Protein AF-A0A1W9LG42-F1 (afdb_monomer)

Sequence (298 aa):
MCRCAHEGLVPEPRFTALAGALRGASLPFVAVPDLCGLAARRDPDLLEWARHPGRKVVACHPRAIVNLFDAAGAPLPGDALIVNLRADSAQTAATQLGIEWNEDRGSGAENELRLSSDSVPTPSPFGPRSSDLGPRSSVLDDPPSPLHPAPSTAPSTLPPPWLPWFPVIDRARCTDCRQCLEFCLFGVYTLENGRIEVRHPENCKPHCPACARICPHTAIIFPKHTEAPIDGSPIADEEAEKARARRELNELLGQDIDAALAERRRRAAARLLDADKLRLAMAERERCSRKPGAEGRT

Nearest PDB structures (foldseek):
  5exd-assembly1_B  TM=3.229E-01  e=2.349E-03  Moorella thermoacetica ATCC 39073
  5c4i-assembly1_E  TM=2.935E-01  e=2.805E-03  Moorella thermoacetica ATCC 39073
  5c4i-assembly1_B  TM=3.147E-01  e=7.224E-03  Moorella thermoacetica ATCC 39073
  5exe-assembly1_B  TM=2.910E-01  e=5.375E-03  Moorella thermoacetica ATCC 39073
  5exd-assembly1_E  TM=3.115E-01  e=3.782E-02  Moorella thermoacetica ATCC 39073

Radius of gyration: 30.98 Å; Cα contacts (8 Å, |Δi|>4): 332; chains: 1; bounding box: 82×73×74 Å

Mean predicted aligned error: 15.47 Å

Solvent-accessible surface area (backbone atoms only — not comparable to full-atom values): 18403 Å² total; per-residue (Å²): 63,44,45,30,67,89,78,51,64,30,47,66,68,44,53,51,51,35,53,47,52,34,56,76,69,70,49,89,80,63,79,42,59,36,60,53,53,38,30,74,69,42,39,66,65,52,43,57,55,27,70,43,81,64,36,75,43,43,30,53,33,50,63,28,50,50,24,38,28,42,72,32,74,20,56,62,45,94,64,43,44,64,35,36,49,46,82,44,52,38,58,59,46,31,50,76,74,73,41,89,79,62,73,90,79,67,77,85,83,83,86,88,79,88,78,80,89,78,86,84,85,81,87,83,82,90,85,83,89,78,90,79,92,78,82,92,74,91,80,80,91,78,83,84,83,89,88,74,86,77,77,84,86,68,81,71,90,59,79,76,82,80,74,67,43,42,72,32,60,35,72,95,49,51,80,56,81,51,58,44,51,76,64,40,89,55,58,28,49,44,79,54,97,82,37,72,42,76,76,30,47,87,46,38,61,75,94,65,60,62,49,30,75,67,32,93,54,62,19,36,23,28,66,86,47,87,52,79,52,39,19,17,44,85,77,91,48,71,68,60,51,54,49,46,55,52,49,54,50,36,66,74,60,43,91,48,50,65,59,53,51,50,50,50,49,53,56,43,52,73,66,72,56,51,66,65,59,53,51,50,52,52,54,50,51,51,52,60,71,67,54,74,83,84,65,92,75,134

Foldseek 3Di:
DECCQQQCLQPPLQVVLLVVLCVVVVHDDDYDPGLLVCLVVLPVVLQVQQPDAQREAEHAAPQQVQLSSVLSVRHHDPNYHYAHSSPDGSCVSCVSVVTDDDVVVSPPPDDDDDDDDDDDDDDDDDDDDDDDDDDDDDDDDDDDDDDDPDDDDDPPPDDPPQDSWFKGFQPVQDPLPCQLVVPDPQRQWDQDPSHIHRDCSSSDDPPDLPSQLPRLRSGIAGCSDDDPPNVVHDDPDSVVVNVVSVVVVCVVCPVCVPVVVVVVVVVVVVPVCPVVVVVVVVVVVVVVVPDDPPDDDD

pLDDT: mean 80.23, std 20.87, range [31.7, 98.44]

Secondary structure (DSSP, 8-state):
-B--TTT--S-HHHHHHHHHHHHHTT-----BS-HHHHHHTT-HHHHHHHTSTT-EEEES-HHHHHHHHHHTT-PPPTT-EEEETTTS-HHHHHHHHT----GGGT-SS----------PPPPPP-----------------PPPP--PPP-----SSPPPPP----EE-TTT-----HHHHH-TT--EEEETTEEEE--GGGSPTT--HHHHH-TT--EE-TT--STTTTS---S-HHHHHHHHHHHHHHHH-TTHHHHHHHHHHHHHHHH--HHHHHHHHHHHHHHHHS-------

Structure (mmCIF, N/CA/C/O backbone):
data_AF-A0A1W9LG42-F1
#
_entry.id   AF-A0A1W9LG42-F1
#
loop_
_atom_site.group_PDB
_atom_site.id
_atom_site.type_symbol
_atom_site.label_atom_id
_atom_site.label_alt_id
_atom_site.label_comp_id
_atom_site.label_asym_id
_atom_site.label_entity_id
_atom_site.label_seq_id
_atom_site.pdbx_PDB_ins_code
_atom_site.Cartn_x
_atom_site.Cartn_y
_atom_site.Cartn_z
_atom_site.occupancy
_atom_site.B_iso_or_equiv
_atom_site.auth_seq_id
_atom_site.auth_comp_id
_atom_site.auth_asym_id
_atom_site.auth_atom_id
_atom_site.pdbx_PDB_model_num
ATOM 1 N N . MET A 1 1 ? -7.243 -0.851 14.079 1.00 96.25 1 MET A N 1
ATOM 2 C CA . MET A 1 1 ? -6.550 0.444 13.920 1.00 96.25 1 MET A CA 1
ATOM 3 C C . MET A 1 1 ? -5.049 0.208 13.919 1.00 96.25 1 MET A C 1
ATOM 5 O O . MET A 1 1 ? -4.542 -0.427 14.836 1.00 96.25 1 MET A O 1
ATOM 9 N N . CYS A 1 2 ? -4.361 0.654 12.872 1.00 96.69 2 CYS A N 1
ATOM 10 C CA . CYS A 1 2 ? -2.920 0.479 12.684 1.00 96.69 2 CYS A CA 1
ATOM 11 C C . CYS A 1 2 ? -2.139 1.592 13.399 1.00 96.69 2 CYS A C 1
ATOM 13 O O . CYS A 1 2 ? -2.445 2.763 13.187 1.00 96.69 2 CYS A O 1
ATOM 15 N N . ARG A 1 3 ? -1.122 1.238 14.196 1.00 95.56 3 ARG A N 1
ATOM 16 C CA . ARG A 1 3 ? -0.189 2.203 14.814 1.00 95.56 3 ARG A CA 1
ATOM 17 C C . ARG A 1 3 ? 0.997 2.577 13.920 1.00 95.56 3 ARG A C 1
ATOM 19 O O . ARG A 1 3 ? 1.655 3.573 14.169 1.00 95.56 3 ARG A O 1
ATOM 26 N N . CYS A 1 4 ? 1.279 1.786 12.884 1.00 93.06 4 CYS A N 1
ATOM 27 C CA . CYS A 1 4 ? 2.480 1.922 12.055 1.00 93.06 4 CYS A CA 1
ATOM 28 C C . CYS A 1 4 ? 3.793 1.921 12.873 1.00 93.06 4 CYS A C 1
ATOM 30 O O . CYS A 1 4 ? 4.715 2.675 12.577 1.00 93.06 4 CYS A O 1
ATOM 32 N N . ALA A 1 5 ? 3.901 1.046 13.878 1.00 88.50 5 ALA A N 1
ATOM 33 C CA . ALA A 1 5 ? 4.966 1.062 14.888 1.00 88.50 5 ALA A CA 1
ATOM 34 C C . ALA A 1 5 ? 6.406 1.007 14.333 1.00 88.50 5 ALA A C 1
ATOM 36 O O . ALA A 1 5 ? 7.324 1.494 14.978 1.00 88.50 5 ALA A O 1
ATOM 37 N N . HIS A 1 6 ? 6.607 0.429 13.146 1.00 86.75 6 HIS A N 1
ATOM 38 C CA . HIS A 1 6 ? 7.933 0.309 12.534 1.00 86.75 6 HIS A CA 1
ATOM 39 C C . HIS A 1 6 ? 8.439 1.590 11.849 1.00 86.75 6 HIS A C 1
ATOM 41 O O . HIS A 1 6 ? 9.636 1.830 11.857 1.00 86.75 6 HIS A O 1
ATOM 47 N N . GLU A 1 7 ? 7.555 2.369 11.214 1.00 89.94 7 GLU A N 1
ATOM 48 C CA . GLU A 1 7 ? 7.950 3.530 10.382 1.00 89.94 7 GLU A CA 1
ATOM 49 C C . GLU A 1 7 ? 7.385 4.857 10.902 1.00 89.94 7 GLU A C 1
ATOM 51 O O . GLU A 1 7 ? 7.767 5.921 10.431 1.00 89.94 7 GLU A O 1
ATOM 56 N N . GLY A 1 8 ? 6.428 4.825 11.837 1.00 90.94 8 GLY A N 1
ATOM 57 C CA . GLY A 1 8 ? 5.847 6.036 12.422 1.00 90.94 8 GLY A CA 1
ATOM 58 C C . GLY A 1 8 ? 5.069 6.915 11.436 1.00 90.94 8 GLY A C 1
ATOM 59 O O . GLY A 1 8 ? 4.815 8.080 11.724 1.00 90.94 8 GLY A O 1
ATOM 60 N N . LEU A 1 9 ? 4.659 6.379 10.279 1.00 93.50 9 LEU A N 1
ATOM 61 C CA . LEU A 1 9 ? 3.953 7.142 9.232 1.00 93.50 9 LEU A CA 1
ATOM 62 C C . LEU A 1 9 ? 2.546 7.581 9.655 1.00 93.50 9 LEU A C 1
ATOM 64 O O . LEU A 1 9 ? 1.952 8.458 9.035 1.00 93.50 9 LEU A O 1
ATOM 68 N N . VAL A 1 10 ? 2.002 6.953 10.697 1.00 93.50 10 VAL A N 1
ATOM 69 C CA . VAL A 1 10 ? 0.813 7.417 11.410 1.00 93.50 10 VAL A CA 1
ATOM 70 C C . VAL A 1 10 ? 1.308 8.075 12.698 1.00 93.50 10 VAL A C 1
ATOM 72 O O . VAL A 1 10 ? 1.779 7.355 13.577 1.00 93.50 10 VAL A O 1
ATOM 75 N N . PRO A 1 11 ? 1.230 9.410 12.838 1.00 92.31 11 PRO A N 1
ATOM 76 C CA . PRO A 1 11 ? 1.748 10.079 14.026 1.00 92.31 11 PRO A CA 1
ATOM 77 C C . PRO A 1 11 ? 1.021 9.645 15.304 1.00 92.31 11 PRO A C 1
ATOM 79 O O . PRO A 1 11 ? -0.213 9.657 15.358 1.00 92.31 11 PRO A O 1
ATOM 82 N N . GLU A 1 12 ? 1.781 9.329 16.356 1.00 92.44 12 GLU A N 1
ATOM 83 C CA . GLU A 1 12 ? 1.240 8.847 17.637 1.00 92.44 12 GLU A CA 1
ATOM 84 C C . GLU A 1 12 ? 0.207 9.802 18.275 1.00 92.44 12 GLU A C 1
ATOM 86 O O . GLU A 1 12 ? -0.801 9.304 18.787 1.00 92.44 12 GLU A O 1
ATOM 91 N N . PRO A 1 13 ? 0.343 11.148 18.199 1.00 93.81 13 PRO A N 1
ATOM 92 C CA . PRO A 1 13 ? -0.696 12.054 18.693 1.00 93.81 13 PRO A CA 1
ATOM 93 C C . PRO A 1 13 ? -2.037 11.876 17.971 1.00 93.81 13 PRO A C 1
ATOM 95 O O . PRO A 1 13 ? -3.084 11.848 18.616 1.00 93.81 13 PRO A O 1
ATOM 98 N N . ARG A 1 14 ? -2.026 11.666 16.644 1.00 94.31 14 ARG A N 1
ATOM 99 C CA . ARG A 1 14 ? -3.259 11.437 15.867 1.00 94.31 14 ARG A CA 1
ATOM 100 C C . ARG A 1 14 ? -3.903 10.106 16.232 1.00 94.31 14 ARG A C 1
ATOM 102 O O . ARG A 1 14 ? -5.116 10.048 16.425 1.00 94.31 14 ARG A O 1
ATOM 109 N N . PHE A 1 15 ? -3.092 9.053 16.361 1.00 95.75 15 PHE A N 1
ATOM 110 C CA . PHE A 1 15 ? -3.560 7.749 16.829 1.00 95.75 15 PHE A CA 1
ATOM 111 C C . PHE A 1 15 ? -4.196 7.857 18.217 1.00 95.75 15 PHE A C 1
ATOM 113 O O . PHE A 1 15 ? -5.310 7.376 18.425 1.00 95.75 15 PHE A O 1
ATOM 120 N N . THR A 1 16 ? -3.513 8.508 19.158 1.00 95.81 16 THR A N 1
ATOM 121 C CA . THR A 1 16 ? -3.963 8.635 20.548 1.00 95.81 16 THR A CA 1
ATOM 122 C C . THR A 1 16 ? -5.253 9.438 20.651 1.00 95.81 16 THR A C 1
ATOM 124 O O . THR A 1 16 ? -6.174 9.009 21.348 1.00 95.81 16 THR A O 1
ATOM 127 N N . ALA A 1 17 ? -5.354 10.546 19.916 1.00 95.44 17 ALA A N 1
ATOM 128 C CA . ALA A 1 17 ? -6.544 11.386 19.897 1.00 95.44 17 ALA A CA 1
ATOM 129 C C . ALA A 1 17 ? -7.764 10.629 19.342 1.00 95.44 17 ALA A C 1
ATOM 131 O O . ALA A 1 17 ? -8.816 10.594 19.982 1.00 95.44 17 ALA A O 1
ATOM 132 N N . LEU A 1 18 ? -7.612 9.921 18.216 1.00 96.56 18 LEU A N 1
ATOM 133 C CA . LEU A 1 18 ? -8.697 9.112 17.653 1.00 96.56 18 LEU A CA 1
ATOM 134 C C . LEU A 1 18 ? -9.065 7.917 18.545 1.00 96.56 18 LEU A C 1
ATOM 136 O O . LEU A 1 18 ? -10.243 7.617 18.730 1.00 96.56 18 LEU A O 1
ATOM 140 N N . ALA A 1 19 ? -8.075 7.251 19.143 1.00 96.50 19 ALA A N 1
ATOM 141 C CA . ALA A 1 19 ? -8.309 6.187 20.116 1.00 96.50 19 ALA A CA 1
ATOM 142 C C . ALA A 1 19 ? -9.086 6.699 21.340 1.00 96.50 19 ALA A C 1
ATOM 144 O O . ALA A 1 19 ? -9.941 5.992 21.873 1.00 96.50 19 ALA A O 1
ATOM 145 N N . GLY A 1 20 ? -8.791 7.924 21.787 1.00 95.69 20 GLY A N 1
ATOM 146 C CA . GLY A 1 20 ? -9.527 8.618 22.840 1.00 95.69 20 GLY A CA 1
ATOM 147 C C . GLY A 1 20 ? -10.983 8.863 22.455 1.00 95.69 20 GLY A C 1
ATOM 148 O O . GLY A 1 20 ? -11.872 8.498 23.221 1.00 95.69 20 GLY A O 1
ATOM 149 N N . ALA A 1 21 ? -11.228 9.383 21.250 1.00 95.06 21 ALA A N 1
ATOM 150 C CA . ALA A 1 21 ? -12.577 9.601 20.726 1.00 95.06 21 ALA A CA 1
ATOM 151 C C . ALA A 1 21 ? -13.381 8.291 20.618 1.00 95.06 21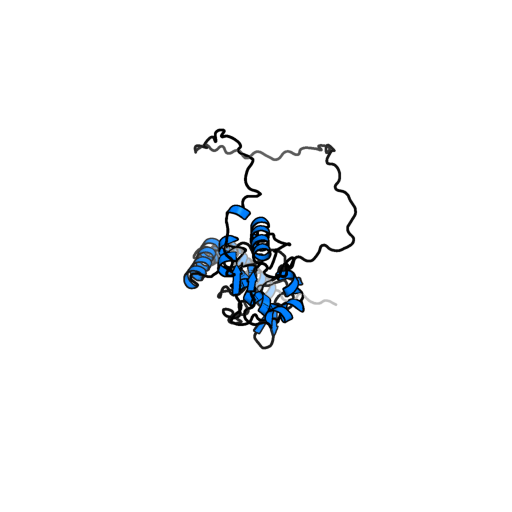 ALA A C 1
ATOM 153 O O . ALA A 1 21 ? -14.523 8.229 21.067 1.00 95.06 21 ALA A O 1
ATOM 154 N N . LEU A 1 22 ? -12.767 7.213 20.117 1.00 95.56 22 LEU A N 1
ATOM 155 C CA . LEU A 1 22 ? -13.383 5.881 20.046 1.00 95.56 22 LEU A CA 1
ATOM 156 C C . LEU A 1 22 ? -13.777 5.345 21.428 1.00 95.56 22 LEU A C 1
ATOM 158 O O . LEU A 1 22 ? -14.894 4.860 21.603 1.00 95.56 22 LEU A O 1
ATOM 162 N N . ARG A 1 23 ? -12.884 5.469 22.423 1.00 95.38 23 ARG A N 1
ATOM 163 C CA . ARG A 1 23 ? -13.182 5.085 23.813 1.00 95.38 23 ARG A CA 1
ATOM 164 C C . ARG A 1 23 ? -14.299 5.937 24.410 1.00 95.38 23 ARG A C 1
ATOM 166 O O . ARG A 1 23 ? -15.186 5.387 25.051 1.00 95.38 23 ARG A O 1
ATOM 173 N N . GLY A 1 24 ? -14.278 7.251 24.180 1.00 94.12 24 GLY A N 1
ATOM 174 C CA . GLY A 1 24 ? -15.325 8.169 24.637 1.00 94.12 24 GLY A CA 1
ATOM 175 C C . GLY A 1 24 ? -16.701 7.846 24.048 1.00 94.12 24 GLY A C 1
ATOM 176 O O . GLY A 1 24 ? -17.702 7.939 24.750 1.00 94.12 24 GLY A O 1
ATOM 177 N N . ALA A 1 25 ? -16.739 7.382 22.798 1.00 94.12 25 ALA A N 1
ATOM 178 C CA . ALA A 1 25 ? -17.948 6.919 22.118 1.00 94.12 25 ALA A CA 1
ATOM 179 C C . ALA A 1 25 ? -18.341 5.465 22.457 1.00 94.12 25 ALA A C 1
ATOM 181 O O . ALA A 1 25 ? -19.289 4.941 21.878 1.00 94.12 25 ALA A O 1
ATOM 182 N N . SER A 1 26 ? -17.622 4.793 23.367 1.00 94.44 26 SER A N 1
ATOM 183 C CA . SER A 1 26 ? -17.831 3.376 23.714 1.00 94.44 26 SER A CA 1
ATOM 184 C C . SER A 1 26 ? -17.785 2.423 22.509 1.00 94.44 26 SER A C 1
ATOM 186 O O . SER A 1 26 ? -18.427 1.373 22.510 1.00 94.44 26 SER A O 1
ATOM 188 N N . LEU A 1 27 ? -17.009 2.768 21.475 1.00 92.69 27 LEU A N 1
ATOM 189 C CA . LEU A 1 27 ? -16.835 1.934 20.290 1.00 92.69 27 LEU A CA 1
ATOM 190 C C . LEU A 1 27 ? -15.646 0.981 20.485 1.00 92.69 27 LEU A C 1
ATOM 192 O O . LEU A 1 27 ? -14.509 1.445 20.627 1.00 92.69 27 LEU A O 1
ATOM 196 N N . PRO A 1 28 ? -15.861 -0.348 20.469 1.00 94.25 28 PRO A N 1
ATOM 197 C CA . PRO A 1 28 ? -14.771 -1.302 20.602 1.00 94.25 28 PRO A CA 1
ATOM 198 C C . PRO A 1 28 ? -13.881 -1.264 19.358 1.00 94.25 28 PRO A C 1
ATOM 200 O O . PRO A 1 28 ? -14.357 -1.229 18.221 1.00 94.25 28 PRO A O 1
ATOM 203 N N . PHE A 1 29 ? -12.569 -1.310 19.566 1.00 96.12 29 PHE A N 1
ATOM 204 C CA . PHE A 1 29 ? -11.600 -1.403 18.481 1.00 96.12 29 PHE A CA 1
ATOM 205 C C . PHE A 1 29 ? -10.389 -2.227 18.906 1.00 96.12 29 PHE A C 1
ATOM 207 O O . PHE A 1 29 ? -9.999 -2.242 20.071 1.00 96.12 29 PHE A O 1
ATOM 214 N N . VAL A 1 30 ? -9.756 -2.865 17.924 1.00 96.69 30 VAL A N 1
ATOM 215 C CA . VAL A 1 30 ? -8.469 -3.541 18.098 1.00 96.69 30 VAL A CA 1
ATOM 216 C C . VAL A 1 30 ? -7.366 -2.625 17.581 1.00 96.69 30 VAL A C 1
ATOM 218 O O . VAL A 1 30 ? -7.449 -2.108 16.461 1.00 96.69 30 VAL A O 1
ATOM 221 N N . ALA A 1 31 ? -6.335 -2.402 18.392 1.00 96.81 31 ALA A N 1
ATOM 222 C CA . ALA A 1 31 ? -5.116 -1.719 17.979 1.00 96.81 31 ALA A CA 1
ATOM 223 C C . ALA A 1 31 ? -4.043 -2.751 17.634 1.00 96.81 31 ALA A C 1
ATOM 225 O O . ALA A 1 31 ? -3.791 -3.653 18.425 1.00 96.81 31 ALA A O 1
ATOM 226 N N . VAL A 1 32 ? -3.388 -2.586 16.487 1.00 96.06 32 VAL A N 1
ATOM 227 C CA . VAL A 1 32 ? -2.284 -3.456 16.063 1.00 96.06 32 VAL A CA 1
ATOM 228 C C . VAL A 1 32 ? -1.007 -2.646 15.859 1.00 96.06 32 VAL A C 1
ATOM 230 O O . VAL A 1 32 ? -1.108 -1.475 15.467 1.00 96.06 32 VAL A O 1
ATOM 233 N N . PRO A 1 33 ? 0.184 -3.233 16.092 1.00 93.12 33 PRO A N 1
ATOM 234 C CA . PRO A 1 33 ? 1.455 -2.540 15.886 1.00 93.12 33 PRO A CA 1
ATOM 235 C C . PRO A 1 33 ? 1.574 -2.005 14.458 1.00 93.12 33 PRO A C 1
ATOM 237 O O . PRO A 1 33 ? 1.752 -0.807 14.250 1.00 93.12 33 PRO A O 1
ATOM 240 N N . ASP A 1 34 ? 1.361 -2.861 13.461 1.00 91.81 34 ASP A N 1
ATOM 241 C CA . ASP A 1 34 ? 1.250 -2.457 12.068 1.00 91.81 34 ASP A CA 1
ATOM 242 C C . ASP A 1 34 ? 0.580 -3.534 11.207 1.00 91.81 34 ASP A C 1
ATOM 244 O O . ASP A 1 34 ? 0.833 -4.726 11.358 1.00 91.81 34 ASP A O 1
ATOM 248 N N . LEU A 1 35 ? -0.263 -3.104 10.266 1.00 96.25 35 LEU A N 1
ATOM 249 C CA . LEU A 1 35 ? -0.933 -4.015 9.334 1.00 96.25 35 LEU A CA 1
ATOM 250 C C . LEU A 1 35 ? 0.033 -4.640 8.319 1.00 96.25 35 LEU A C 1
ATOM 252 O O . LEU A 1 35 ? -0.248 -5.724 7.824 1.00 96.25 35 LEU A O 1
ATOM 256 N N . CYS A 1 36 ? 1.161 -3.992 8.005 1.00 95.69 36 CYS A N 1
ATOM 257 C CA . CYS A 1 36 ? 2.128 -4.524 7.041 1.00 95.69 36 CYS A CA 1
ATOM 258 C C . CYS A 1 36 ? 2.753 -5.834 7.541 1.00 95.69 36 CYS A C 1
ATOM 260 O O . CYS A 1 36 ? 2.858 -6.786 6.779 1.00 95.69 36 CYS A O 1
ATOM 262 N N . GLY A 1 37 ? 3.119 -5.907 8.820 1.00 94.38 37 GLY A N 1
ATOM 263 C CA . GLY A 1 37 ? 3.672 -7.097 9.455 1.00 94.38 37 GLY A CA 1
ATOM 264 C C . GLY A 1 37 ? 2.656 -8.226 9.582 1.00 94.38 37 GLY A C 1
ATOM 265 O O . GLY A 1 37 ? 3.016 -9.381 9.369 1.00 94.38 37 GLY A O 1
ATOM 266 N N . LEU A 1 38 ? 1.388 -7.904 9.865 1.00 95.31 38 LEU A N 1
ATOM 267 C CA . LEU A 1 38 ? 0.306 -8.896 9.835 1.00 95.31 38 LEU A CA 1
ATOM 268 C C . LEU A 1 38 ? 0.103 -9.443 8.417 1.00 95.31 38 LEU A C 1
ATOM 270 O O . LEU A 1 38 ? 0.050 -10.653 8.216 1.00 95.31 38 LEU A O 1
ATOM 274 N N . ALA A 1 39 ? 0.065 -8.561 7.417 1.00 96.38 39 ALA A N 1
ATOM 275 C CA . ALA A 1 39 ? -0.140 -8.949 6.027 1.00 96.38 39 ALA A CA 1
ATOM 276 C C . ALA A 1 39 ? 1.018 -9.789 5.481 1.00 96.38 39 ALA A C 1
ATOM 278 O O . ALA A 1 39 ? 0.783 -10.807 4.835 1.00 96.38 39 ALA A O 1
ATOM 279 N N . ALA A 1 40 ? 2.261 -9.423 5.803 1.00 93.81 40 ALA A N 1
ATOM 280 C CA . ALA A 1 40 ? 3.440 -10.173 5.390 1.00 93.81 40 ALA A CA 1
ATOM 281 C C . ALA A 1 40 ? 3.428 -11.628 5.877 1.00 93.81 40 ALA A C 1
ATOM 283 O O . ALA A 1 40 ? 3.881 -12.521 5.167 1.00 93.81 40 ALA A O 1
ATOM 284 N N . ARG A 1 41 ? 2.892 -11.872 7.079 1.00 93.19 41 ARG A N 1
ATOM 285 C CA . ARG A 1 41 ? 2.761 -13.217 7.655 1.00 93.19 41 ARG A CA 1
ATOM 286 C C . ARG A 1 41 ? 1.422 -13.887 7.350 1.00 93.19 41 ARG A C 1
ATOM 288 O O . ARG A 1 41 ? 1.217 -15.011 7.796 1.00 93.19 41 ARG A O 1
ATOM 295 N N . ARG A 1 42 ? 0.532 -13.220 6.602 1.00 94.62 42 ARG A N 1
ATOM 296 C CA . ARG A 1 42 ? -0.844 -13.670 6.329 1.00 94.62 42 ARG A CA 1
ATOM 297 C C . ARG A 1 42 ? -1.586 -14.031 7.613 1.00 94.62 42 ARG A C 1
ATOM 299 O O . ARG A 1 42 ? -2.131 -15.123 7.752 1.00 94.62 42 ARG A O 1
ATOM 306 N N . ASP A 1 43 ? -1.531 -13.109 8.567 1.00 96.00 43 ASP A N 1
ATOM 307 C CA . ASP A 1 43 ? -2.072 -13.311 9.903 1.00 96.00 43 ASP A CA 1
ATOM 308 C C . ASP A 1 43 ? -3.574 -13.686 9.854 1.00 96.00 43 ASP A C 1
ATOM 310 O O . ASP A 1 43 ? -4.338 -12.990 9.171 1.00 96.00 43 ASP A O 1
ATOM 314 N N . PRO A 1 44 ? -4.014 -14.769 10.532 1.00 95.56 44 PRO A N 1
ATOM 315 C CA . PRO A 1 44 ? -5.408 -15.222 10.519 1.00 95.56 44 PRO A CA 1
ATOM 316 C C . PRO A 1 44 ? -6.417 -14.151 10.936 1.00 95.56 44 PRO A C 1
ATOM 318 O O . PRO A 1 44 ? -7.536 -14.137 10.418 1.00 95.56 44 PRO A O 1
ATOM 321 N N . ASP A 1 45 ? -6.009 -13.220 11.799 1.00 95.56 45 ASP A N 1
ATOM 322 C CA . ASP A 1 45 ? -6.851 -12.117 12.248 1.00 95.56 45 ASP A CA 1
ATOM 323 C C . ASP A 1 45 ? -7.307 -11.231 11.077 1.00 95.56 45 ASP A C 1
ATOM 325 O O . ASP A 1 45 ? -8.449 -10.772 11.047 1.00 95.56 45 ASP A O 1
ATOM 329 N N . LEU A 1 46 ? -6.457 -11.019 10.060 1.00 96.06 46 LEU A N 1
ATOM 330 C CA . LEU A 1 46 ? -6.836 -10.241 8.874 1.00 96.06 46 LEU A CA 1
ATOM 331 C C . LEU A 1 46 ? -7.982 -10.913 8.116 1.00 96.06 46 LEU A C 1
ATOM 333 O O . LEU A 1 46 ? -8.925 -10.237 7.698 1.00 96.06 46 LEU A O 1
ATOM 337 N N . LEU A 1 47 ? -7.907 -12.238 7.965 1.00 93.81 47 LEU A N 1
ATOM 338 C CA . LEU A 1 47 ? -8.941 -13.034 7.313 1.00 93.81 47 LEU A CA 1
ATOM 339 C C . LEU A 1 47 ? -10.239 -13.020 8.119 1.00 93.81 47 LEU A C 1
ATOM 341 O O . LEU A 1 47 ? -11.316 -12.907 7.533 1.00 93.81 47 LEU A O 1
ATOM 345 N N . GLU A 1 48 ? -10.152 -13.125 9.443 1.00 95.38 48 GLU A N 1
ATOM 346 C CA . GLU A 1 48 ? -11.316 -13.004 10.316 1.00 95.38 48 GLU A CA 1
ATOM 347 C C . GLU A 1 48 ? -11.964 -11.625 10.159 1.00 95.38 48 GLU A C 1
ATOM 349 O O . GLU A 1 48 ? -13.150 -11.529 9.845 1.00 95.38 48 GLU A O 1
ATOM 354 N N . TRP A 1 49 ? -11.193 -10.541 10.283 1.00 95.06 49 TRP A N 1
ATOM 355 C CA . TRP A 1 49 ? -11.728 -9.183 10.208 1.00 95.06 49 TRP A CA 1
ATOM 356 C C . TRP A 1 49 ? -12.375 -8.875 8.859 1.00 95.06 49 TRP A C 1
ATOM 358 O O . TRP A 1 49 ? -13.433 -8.236 8.846 1.00 95.06 49 TRP A O 1
ATOM 368 N N . ALA A 1 50 ? -11.784 -9.347 7.759 1.00 95.12 50 ALA A N 1
ATOM 369 C CA . ALA A 1 50 ? -12.284 -9.151 6.400 1.00 95.12 50 ALA A CA 1
ATOM 370 C C . ALA A 1 50 ? -13.617 -9.874 6.117 1.00 95.12 50 ALA A C 1
ATOM 372 O O . ALA A 1 50 ? -14.349 -9.476 5.219 1.00 95.12 50 ALA A O 1
ATOM 373 N N . ARG A 1 51 ? -13.998 -10.897 6.894 1.00 93.56 51 ARG A N 1
ATOM 374 C CA . ARG A 1 51 ? -15.279 -11.611 6.704 1.00 93.56 51 ARG A CA 1
ATOM 375 C C . ARG A 1 51 ? -16.505 -10.837 7.182 1.00 93.56 51 ARG A C 1
ATOM 377 O O . ARG A 1 51 ? -17.625 -11.210 6.841 1.00 93.56 51 ARG A O 1
ATOM 384 N N . HIS A 1 52 ? -16.319 -9.805 7.999 1.00 93.00 52 HIS A N 1
ATOM 385 C CA . HIS A 1 52 ? -17.442 -9.065 8.562 1.00 93.00 52 HIS A CA 1
ATOM 386 C C . HIS A 1 52 ? -17.843 -7.895 7.653 1.00 93.00 52 HIS A C 1
ATOM 388 O O . HIS A 1 52 ? -16.983 -7.064 7.351 1.00 93.00 52 HIS A O 1
ATOM 394 N N . PRO A 1 53 ? -19.128 -7.781 7.272 1.00 92.94 53 PRO A N 1
ATOM 395 C CA . PRO A 1 53 ? -19.618 -6.652 6.488 1.00 92.94 53 PRO A CA 1
ATOM 396 C C . PRO A 1 53 ? -19.478 -5.338 7.265 1.00 92.94 53 PRO A C 1
ATOM 398 O O . PRO A 1 53 ? -19.468 -5.321 8.501 1.00 92.94 53 PRO A O 1
ATOM 401 N N . GLY A 1 54 ? -19.343 -4.233 6.538 1.00 91.94 54 GLY A N 1
ATOM 402 C CA . GLY A 1 54 ? -19.200 -2.891 7.104 1.00 91.94 54 GLY A CA 1
ATOM 403 C C . GLY A 1 54 ? -17.921 -2.701 7.924 1.00 91.94 54 GLY A C 1
ATOM 404 O O . GLY A 1 54 ? -17.877 -1.866 8.835 1.00 91.94 54 GLY A O 1
ATOM 405 N N . ARG A 1 55 ? -16.874 -3.496 7.657 1.00 95.06 55 ARG A N 1
ATOM 406 C CA . ARG A 1 55 ? -15.619 -3.442 8.414 1.00 95.06 55 ARG A CA 1
ATOM 407 C C . ARG A 1 55 ? -14.981 -2.058 8.298 1.00 95.06 55 ARG A C 1
ATOM 409 O O . ARG A 1 55 ? -14.666 -1.592 7.209 1.00 95.06 55 ARG A O 1
ATOM 416 N N . LYS A 1 56 ? -14.719 -1.430 9.446 1.00 97.12 56 LYS A N 1
ATOM 417 C CA . LYS A 1 56 ? -13.987 -0.160 9.538 1.00 97.12 56 LYS A CA 1
ATOM 418 C C . LYS A 1 56 ? -12.503 -0.424 9.807 1.00 97.12 56 LYS A C 1
ATOM 420 O O . LYS A 1 56 ? -12.156 -1.026 10.825 1.00 97.12 56 LYS A O 1
ATOM 425 N N . VAL A 1 57 ? -11.623 0.039 8.923 1.00 97.62 57 VAL A N 1
ATOM 426 C CA . VAL A 1 57 ? -10.164 -0.087 9.053 1.00 97.62 57 VAL A CA 1
ATOM 427 C C . VAL A 1 57 ? -9.541 1.300 9.093 1.00 97.62 57 VAL A C 1
ATOM 429 O O . VAL A 1 57 ? -9.519 2.017 8.104 1.00 97.62 57 VAL A O 1
ATOM 432 N N . VAL A 1 58 ? -8.990 1.672 10.244 1.00 97.94 58 VAL A N 1
ATOM 433 C CA . VAL A 1 58 ? -8.246 2.928 10.405 1.00 97.94 58 VAL A CA 1
ATOM 434 C C . VAL A 1 58 ? -6.754 2.643 10.246 1.00 97.94 58 VAL A C 1
ATOM 436 O O . VAL A 1 58 ? -6.185 1.923 11.079 1.00 97.94 58 VAL A O 1
ATOM 439 N N . ALA A 1 59 ? -6.129 3.151 9.181 1.00 96.94 59 ALA A N 1
ATOM 440 C CA . ALA A 1 59 ? -4.737 2.846 8.853 1.00 96.94 59 ALA A CA 1
ATOM 441 C C . ALA A 1 59 ? -4.090 3.866 7.885 1.00 96.94 59 ALA A C 1
ATOM 443 O O . ALA A 1 59 ? -4.225 5.072 8.069 1.00 96.94 59 ALA A O 1
ATOM 444 N N . CYS A 1 60 ? -3.316 3.371 6.913 1.00 94.00 60 CYS A N 1
ATOM 445 C CA . CYS A 1 60 ? -2.665 4.143 5.854 1.00 94.00 60 CYS A CA 1
ATOM 446 C C . CYS A 1 60 ? -3.671 4.485 4.733 1.00 94.00 60 CYS A C 1
ATOM 448 O O . CYS A 1 60 ? -4.877 4.289 4.885 1.00 94.00 60 CYS A O 1
ATOM 450 N N . HIS A 1 61 ? -3.175 4.966 3.594 1.00 97.12 61 HIS A N 1
ATOM 451 C CA . HIS A 1 61 ? -3.992 5.300 2.432 1.00 97.12 61 HIS A CA 1
ATOM 452 C C . HIS A 1 61 ? -4.909 4.139 1.990 1.00 97.12 61 HIS A C 1
ATOM 454 O O . HIS A 1 61 ? -4.443 2.997 1.933 1.00 97.12 61 HIS A O 1
ATOM 460 N N . PRO A 1 62 ? -6.177 4.399 1.603 1.00 97.19 62 PRO A N 1
ATOM 461 C CA . PRO A 1 62 ? -7.141 3.346 1.274 1.00 97.19 62 PRO A CA 1
ATOM 462 C C . PRO A 1 62 ? -6.657 2.380 0.195 1.00 97.19 62 PRO A C 1
ATOM 464 O O . PRO A 1 62 ? -6.739 1.167 0.364 1.00 97.19 62 PRO A O 1
ATOM 467 N N . ARG A 1 63 ? -6.051 2.912 -0.870 1.00 97.25 63 ARG A N 1
ATOM 468 C CA . ARG A 1 63 ? -5.484 2.121 -1.965 1.00 97.25 63 ARG A CA 1
ATOM 469 C C . ARG A 1 63 ? -4.349 1.199 -1.501 1.00 97.25 63 ARG A C 1
ATOM 471 O O . ARG A 1 63 ? -4.256 0.076 -1.990 1.00 97.25 63 ARG A O 1
ATOM 478 N N . ALA A 1 64 ? -3.521 1.619 -0.542 1.00 97.75 64 ALA A N 1
ATOM 479 C CA . ALA A 1 64 ? -2.527 0.734 0.063 1.00 97.75 64 ALA A CA 1
ATOM 480 C C . ALA A 1 64 ? -3.191 -0.382 0.880 1.00 97.75 64 ALA A C 1
ATOM 482 O O . ALA A 1 64 ? -2.782 -1.532 0.781 1.00 97.75 64 ALA A O 1
ATOM 483 N N . ILE A 1 65 ? -4.213 -0.053 1.674 1.00 97.69 65 ILE A N 1
ATOM 484 C CA . ILE A 1 65 ? -4.868 -1.002 2.581 1.00 97.69 65 ILE A CA 1
ATOM 485 C C . ILE A 1 65 ? -5.647 -2.077 1.826 1.00 97.69 65 ILE A C 1
ATOM 487 O O . ILE A 1 65 ? -5.484 -3.244 2.163 1.00 97.69 65 ILE A O 1
ATOM 491 N N . VAL A 1 66 ? -6.414 -1.724 0.790 1.00 97.38 66 VAL A N 1
ATOM 492 C CA . VAL A 1 66 ? -7.117 -2.714 -0.051 1.00 97.38 66 VAL A CA 1
ATOM 493 C C . VAL A 1 66 ? -6.128 -3.751 -0.585 1.00 97.38 66 VAL A C 1
ATOM 495 O O . VAL A 1 66 ? -6.250 -4.937 -0.298 1.00 97.38 66 VAL A O 1
ATOM 498 N N . ASN A 1 67 ? -5.071 -3.286 -1.253 1.00 98.06 67 ASN A N 1
ATOM 499 C CA . ASN A 1 67 ? -4.100 -4.178 -1.884 1.00 98.06 67 ASN A CA 1
ATOM 500 C C . ASN A 1 67 ? -3.216 -4.929 -0.875 1.00 98.06 67 ASN A C 1
ATOM 502 O O . ASN A 1 67 ? -2.696 -6.000 -1.179 1.00 98.06 67 ASN A O 1
ATOM 506 N N . LEU A 1 68 ? -3.053 -4.398 0.339 1.00 97.75 68 LEU A N 1
ATOM 507 C CA . LEU A 1 68 ? -2.371 -5.084 1.434 1.00 97.75 68 LEU A CA 1
ATOM 508 C C . LEU A 1 68 ? -3.194 -6.261 1.972 1.00 97.75 68 LEU A C 1
ATOM 510 O O . LEU A 1 68 ? -2.636 -7.331 2.208 1.00 97.75 68 LEU A O 1
ATOM 514 N N . PHE A 1 69 ? -4.504 -6.075 2.141 1.00 97.81 69 PHE A N 1
ATOM 515 C CA . PHE A 1 69 ? -5.430 -7.141 2.528 1.00 97.81 69 PHE A CA 1
ATOM 516 C C . PHE A 1 69 ? -5.559 -8.198 1.418 1.00 97.81 69 PHE A C 1
ATOM 518 O O . PHE A 1 69 ? -5.492 -9.395 1.706 1.00 97.81 69 PHE A O 1
ATOM 525 N N . ASP A 1 70 ? -5.615 -7.778 0.151 1.00 96.75 70 ASP A N 1
ATOM 526 C CA . ASP A 1 70 ? -5.604 -8.691 -0.999 1.00 96.75 70 ASP A CA 1
ATOM 527 C C . ASP A 1 70 ? -4.324 -9.540 -1.037 1.00 96.75 70 ASP A C 1
ATOM 529 O O . ASP A 1 70 ? -4.390 -10.764 -1.162 1.00 96.75 70 ASP A O 1
ATOM 533 N N . ALA A 1 71 ? -3.150 -8.920 -0.856 1.00 96.12 71 ALA A N 1
ATOM 534 C CA . ALA A 1 71 ? -1.863 -9.622 -0.819 1.00 96.12 71 ALA A CA 1
ATOM 535 C C . ALA A 1 71 ? -1.755 -10.622 0.349 1.00 96.12 71 ALA A C 1
ATOM 537 O O . ALA A 1 71 ? -1.077 -11.648 0.234 1.00 96.12 71 ALA A O 1
ATOM 538 N N . ALA A 1 72 ? -2.446 -10.348 1.460 1.00 96.69 72 ALA A N 1
ATOM 539 C CA . ALA A 1 72 ? -2.544 -11.253 2.600 1.00 96.69 72 ALA A CA 1
ATOM 540 C C . ALA A 1 72 ? -3.507 -12.436 2.362 1.00 96.69 72 ALA A C 1
ATOM 542 O O . ALA A 1 72 ? -3.543 -13.357 3.177 1.00 96.69 72 ALA A O 1
ATOM 543 N N . GLY A 1 73 ? -4.269 -12.441 1.260 1.00 96.19 73 GLY A N 1
ATOM 544 C CA . GLY A 1 73 ? -5.321 -13.429 0.998 1.00 96.19 73 GLY A CA 1
ATOM 545 C C . GLY A 1 73 ? -6.607 -13.178 1.792 1.00 96.19 73 GLY A C 1
ATOM 546 O O . GLY A 1 73 ? -7.391 -14.103 1.996 1.00 96.19 73 GLY A O 1
ATOM 547 N N . ALA A 1 74 ? -6.818 -11.943 2.248 1.00 96.94 74 ALA A N 1
ATOM 548 C CA . ALA A 1 74 ? -7.948 -11.527 3.069 1.00 96.94 74 ALA A CA 1
ATOM 549 C C . ALA A 1 74 ? -8.642 -10.296 2.454 1.00 96.94 74 ALA A C 1
ATOM 551 O O . ALA A 1 74 ? -8.679 -9.252 3.099 1.00 96.94 74 ALA A O 1
ATOM 552 N N . PRO A 1 75 ? -9.157 -10.371 1.211 1.00 96.62 75 PRO A N 1
ATOM 553 C CA . PRO A 1 75 ? -9.737 -9.212 0.536 1.00 96.62 75 PRO A CA 1
ATOM 554 C C . PRO A 1 75 ? -10.853 -8.587 1.378 1.00 96.62 75 PRO A C 1
ATOM 556 O O . PRO A 1 75 ? -11.729 -9.290 1.887 1.00 96.62 75 PRO A O 1
ATOM 559 N N . LEU A 1 76 ? -10.809 -7.263 1.534 1.00 96.56 76 LEU A N 1
ATOM 560 C CA . LEU A 1 76 ? -11.835 -6.529 2.272 1.00 96.56 76 LEU A CA 1
ATOM 561 C C . LEU A 1 76 ? -13.175 -6.569 1.518 1.00 96.56 76 LEU A C 1
ATOM 563 O O . LEU A 1 76 ? -13.190 -6.570 0.284 1.00 96.56 76 LEU A O 1
ATOM 567 N N . PRO A 1 77 ? -14.311 -6.569 2.234 1.00 94.56 77 PRO A N 1
ATOM 568 C CA . PRO A 1 77 ? -15.619 -6.540 1.599 1.00 94.56 77 PRO A CA 1
ATOM 569 C C . PRO A 1 77 ? -15.850 -5.177 0.932 1.00 94.56 77 PRO A C 1
ATOM 571 O O . PRO A 1 77 ? -15.300 -4.161 1.356 1.00 94.56 77 PRO A O 1
ATOM 574 N N . G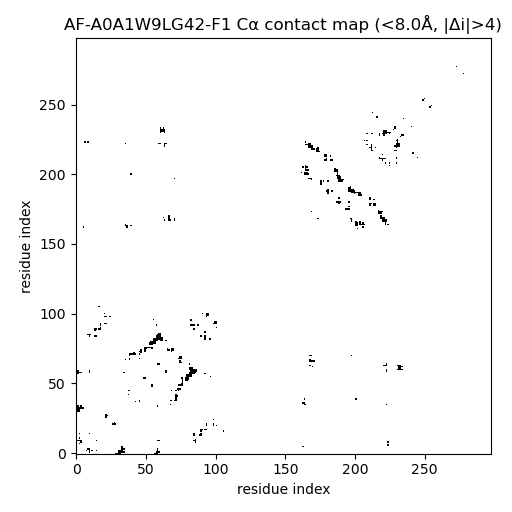LY A 1 78 ? -16.678 -5.140 -0.116 1.00 91.94 78 GLY A N 1
ATOM 575 C CA . GLY A 1 78 ? -16.912 -3.918 -0.901 1.00 91.94 78 GLY A CA 1
ATOM 576 C C . GLY A 1 78 ? -17.563 -2.767 -0.121 1.00 91.94 78 GLY A C 1
ATOM 577 O O . GLY A 1 78 ? -17.503 -1.625 -0.561 1.00 91.94 78 GLY A O 1
ATOM 578 N N . ASP A 1 79 ? -18.160 -3.058 1.036 1.00 94.62 79 ASP A N 1
ATOM 579 C CA . ASP A 1 79 ? -18.745 -2.091 1.967 1.00 94.62 79 ASP A CA 1
ATOM 580 C C . ASP A 1 79 ? -17.792 -1.695 3.115 1.00 94.62 79 ASP A C 1
ATOM 582 O O . ASP A 1 79 ? -18.191 -0.981 4.039 1.00 94.62 79 ASP A O 1
ATOM 586 N N . ALA A 1 80 ? -16.533 -2.149 3.084 1.00 96.56 80 ALA A N 1
ATOM 587 C CA . ALA A 1 80 ? -15.535 -1.764 4.070 1.00 96.56 80 ALA A CA 1
ATOM 588 C C . ALA A 1 80 ? -15.228 -0.263 3.993 1.00 96.56 80 ALA A C 1
ATOM 590 O O . ALA A 1 80 ? -14.986 0.301 2.926 1.00 96.56 80 ALA A O 1
ATOM 591 N N . LEU A 1 81 ? -15.149 0.375 5.159 1.00 97.00 81 LEU A N 1
ATOM 592 C CA . LEU A 1 81 ? -14.736 1.767 5.292 1.00 97.00 81 LEU A CA 1
ATOM 593 C C . LEU A 1 81 ? -13.268 1.825 5.707 1.00 97.00 81 LEU A C 1
ATOM 595 O O . LEU A 1 81 ? -12.911 1.409 6.812 1.00 97.00 81 LEU A O 1
ATOM 599 N N . ILE A 1 82 ? -12.422 2.396 4.853 1.00 97.81 82 ILE A N 1
ATOM 600 C CA . ILE A 1 82 ? -11.008 2.611 5.165 1.00 97.81 82 ILE A CA 1
ATOM 601 C C . ILE A 1 82 ? -10.776 4.087 5.473 1.00 97.81 82 ILE A C 1
ATOM 603 O O . ILE A 1 82 ? -10.973 4.945 4.619 1.00 97.81 82 ILE A O 1
ATOM 607 N N . VAL A 1 83 ? -10.322 4.361 6.693 1.00 97.69 83 VAL A N 1
ATOM 608 C CA . VAL A 1 83 ? -10.059 5.708 7.208 1.00 97.69 83 VAL A CA 1
ATOM 609 C C . VAL A 1 83 ? -8.555 5.970 7.197 1.00 97.69 83 VAL A C 1
ATOM 611 O O . VAL A 1 83 ? -7.774 5.214 7.790 1.00 97.69 83 VAL A O 1
ATOM 614 N N . ASN A 1 84 ? -8.148 7.042 6.518 1.00 97.19 84 ASN A N 1
ATOM 615 C CA . ASN A 1 84 ? -6.751 7.360 6.240 1.00 97.19 84 ASN A CA 1
ATOM 616 C C . ASN A 1 84 ? -6.116 8.210 7.348 1.00 97.19 84 ASN A C 1
ATOM 618 O O . ASN A 1 84 ? -6.001 9.425 7.234 1.00 97.19 84 ASN A O 1
ATOM 622 N N . LEU A 1 85 ? -5.602 7.572 8.393 1.00 95.81 85 LEU A N 1
ATOM 623 C CA . LEU A 1 85 ? -4.970 8.285 9.506 1.00 95.81 85 LEU A CA 1
ATOM 624 C C . LEU A 1 85 ? -3.540 8.775 9.201 1.00 95.81 85 LEU A C 1
ATOM 626 O O . LEU A 1 85 ? -2.956 9.535 9.977 1.00 95.81 85 LEU A O 1
ATOM 630 N N . ARG A 1 86 ? -2.959 8.352 8.069 1.00 95.56 86 ARG A N 1
ATOM 631 C CA . ARG A 1 86 ? -1.650 8.836 7.607 1.00 95.56 86 ARG A CA 1
ATOM 632 C C . ARG A 1 86 ? -1.725 10.280 7.108 1.00 95.56 86 ARG A C 1
ATOM 634 O O . ARG A 1 86 ? -0.837 11.070 7.426 1.00 95.56 86 ARG A O 1
ATOM 641 N N . ALA A 1 87 ? -2.768 10.628 6.357 1.00 94.69 87 ALA A N 1
ATOM 642 C CA . ALA A 1 87 ? -2.933 11.981 5.818 1.00 94.69 87 ALA A CA 1
ATOM 643 C C . ALA A 1 87 ? -3.988 12.808 6.563 1.00 94.69 87 ALA A C 1
ATOM 645 O O . ALA A 1 87 ? -3.786 14.007 6.741 1.00 94.69 87 ALA A O 1
ATOM 646 N N . ASP A 1 88 ? -5.076 12.184 7.021 1.00 94.94 88 ASP A N 1
ATOM 647 C CA . ASP A 1 88 ? -6.191 12.910 7.624 1.00 94.94 88 ASP A CA 1
ATOM 648 C C . ASP A 1 88 ? -5.909 13.252 9.096 1.00 94.94 88 ASP A C 1
ATOM 650 O O . ASP A 1 88 ? -5.134 12.587 9.798 1.00 94.94 88 ASP A O 1
ATOM 654 N N . SER A 1 89 ? -6.567 14.305 9.584 1.00 95.81 89 SER A N 1
ATOM 655 C CA . SER A 1 89 ? -6.578 14.646 11.006 1.00 95.81 89 SER A CA 1
ATOM 656 C C . SER A 1 89 ? -7.408 13.633 11.806 1.00 95.81 89 SER A C 1
ATOM 658 O O . SER A 1 89 ? -8.274 12.938 11.269 1.00 95.81 89 SER A O 1
ATOM 660 N N . ALA A 1 90 ? -7.184 13.575 13.123 1.00 95.56 90 ALA A N 1
ATOM 661 C CA . ALA A 1 90 ? -7.981 12.723 14.007 1.00 95.56 90 ALA A CA 1
ATOM 662 C C . ALA A 1 90 ? -9.475 13.104 13.993 1.00 95.56 90 ALA A C 1
ATOM 664 O O . ALA A 1 90 ? -10.324 12.219 14.055 1.00 95.56 90 ALA A O 1
ATOM 665 N N . GLN A 1 91 ? -9.791 14.393 13.833 1.00 95.06 91 GLN A N 1
ATOM 666 C CA . GLN A 1 91 ? -11.160 14.890 13.692 1.00 95.06 91 GLN A CA 1
ATOM 667 C C . GLN A 1 91 ? -11.815 14.386 12.405 1.00 95.06 91 GLN A C 1
ATOM 669 O O . GLN A 1 91 ? -12.894 13.806 12.459 1.00 95.06 91 GLN A O 1
ATOM 674 N N . THR A 1 92 ? -11.154 14.544 11.254 1.00 96.31 92 THR A N 1
ATOM 675 C CA . THR A 1 92 ? -11.676 14.045 9.974 1.00 96.31 92 THR A CA 1
ATOM 676 C C . THR A 1 92 ? -11.899 12.536 10.030 1.00 96.31 92 THR A C 1
ATOM 678 O O . THR A 1 92 ? -12.950 12.047 9.613 1.00 96.31 92 THR A O 1
ATOM 681 N N . ALA A 1 93 ? -10.952 11.798 10.614 1.00 96.31 93 ALA A N 1
ATOM 682 C CA . ALA A 1 93 ? -11.080 10.364 10.826 1.00 96.31 93 ALA A CA 1
ATOM 683 C C . ALA A 1 93 ? -12.263 10.005 11.747 1.00 96.31 93 ALA A C 1
ATOM 685 O O . ALA A 1 93 ? -13.007 9.073 11.450 1.00 96.31 93 ALA A O 1
ATOM 686 N N . ALA A 1 94 ? -12.478 10.744 12.839 1.00 96.44 94 ALA A N 1
ATOM 687 C CA . ALA A 1 94 ? -13.612 10.543 13.739 1.00 96.44 94 ALA A CA 1
ATOM 688 C C . ALA A 1 94 ? -14.956 10.792 13.034 1.00 96.44 94 ALA A C 1
ATOM 690 O O . ALA A 1 94 ? -15.855 9.954 13.125 1.00 96.44 94 ALA A O 1
ATOM 691 N N . THR A 1 95 ? -15.058 11.868 12.251 1.00 96.38 95 THR A N 1
ATOM 692 C CA . THR A 1 95 ? -16.248 12.180 11.449 1.00 96.38 95 THR A CA 1
ATOM 693 C C . THR A 1 95 ? -16.558 11.066 10.450 1.00 96.38 95 THR A C 1
ATOM 695 O O . THR A 1 95 ? -17.701 10.621 10.371 1.00 96.38 95 THR A O 1
ATOM 698 N N . GLN A 1 96 ? -15.549 10.543 9.739 1.00 95.44 96 GLN A N 1
ATOM 699 C CA . GLN A 1 96 ? -15.726 9.401 8.828 1.00 95.44 96 GLN A CA 1
ATOM 700 C C . GLN A 1 96 ? -16.252 8.154 9.561 1.00 95.44 96 GLN A C 1
ATOM 702 O O . GLN A 1 96 ? -17.018 7.375 8.999 1.00 95.44 96 GLN A O 1
ATOM 707 N N . LEU A 1 97 ? -15.875 7.961 10.829 1.00 96.00 97 LEU A N 1
ATOM 708 C CA . LEU A 1 97 ? -16.349 6.845 11.650 1.00 96.00 97 LEU A CA 1
ATOM 709 C C . LEU A 1 97 ? -17.753 7.065 12.238 1.00 96.00 97 LEU A C 1
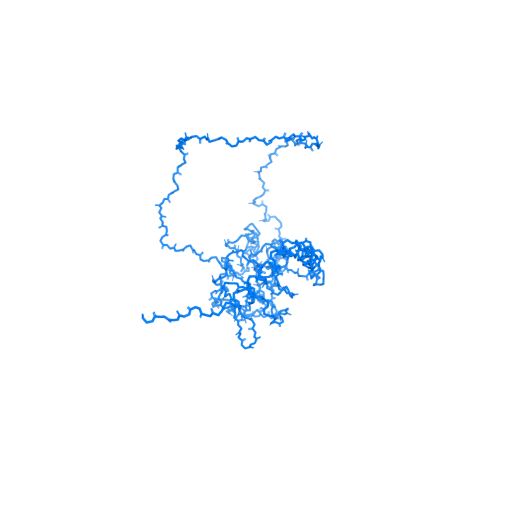ATOM 711 O O . LEU A 1 97 ? -18.311 6.098 12.771 1.00 96.00 97 LEU A O 1
ATOM 715 N N . GLY A 1 98 ? -18.321 8.269 12.105 1.00 94.44 98 GLY A N 1
ATOM 716 C CA . GLY A 1 98 ? -19.609 8.667 12.679 1.00 94.44 98 GLY A CA 1
ATOM 717 C C . GLY A 1 98 ? -19.521 9.076 14.151 1.00 94.44 98 GLY A C 1
ATOM 718 O O . GLY A 1 98 ? -20.465 8.846 14.899 1.00 94.44 98 GLY A O 1
ATOM 719 N N . ILE A 1 99 ? -18.377 9.610 14.585 1.00 93.88 99 ILE A N 1
ATOM 720 C CA . ILE A 1 99 ? -18.125 10.026 15.969 1.00 93.88 99 ILE A CA 1
ATOM 721 C C . ILE A 1 99 ? -18.159 11.551 16.040 1.00 93.88 99 ILE A C 1
ATOM 723 O O . ILE A 1 99 ? -17.445 12.221 15.294 1.00 93.88 99 ILE A O 1
ATOM 727 N N . GLU A 1 100 ? -18.946 12.097 16.965 1.00 88.19 100 GLU A N 1
ATOM 728 C CA . GLU A 1 100 ? -18.922 13.529 17.259 1.00 88.19 100 GLU A CA 1
ATOM 729 C C . GLU A 1 100 ? -17.576 13.916 17.884 1.00 88.19 100 GLU A C 1
ATOM 731 O O . GLU A 1 100 ? -17.161 13.376 18.914 1.00 88.19 100 GLU A O 1
ATOM 736 N N . TRP A 1 101 ? -16.874 14.851 17.245 1.00 86.12 101 TRP A N 1
ATOM 737 C CA . TRP A 1 101 ? -15.603 15.367 17.738 1.00 86.12 101 TRP A CA 1
ATOM 738 C C . TRP A 1 101 ? -15.843 16.572 18.641 1.00 86.12 101 TRP A C 1
ATOM 740 O O . TRP A 1 101 ? -16.445 17.551 18.211 1.00 86.12 101 TRP A O 1
ATOM 750 N N . ASN A 1 102 ? -15.349 16.510 19.875 1.00 78.56 102 ASN A N 1
ATOM 751 C CA . ASN A 1 102 ? -15.476 17.599 20.834 1.00 78.56 102 ASN A CA 1
ATOM 752 C C . ASN A 1 102 ? -14.075 18.119 21.185 1.00 78.56 102 ASN A C 1
ATOM 754 O O . ASN A 1 102 ? -13.292 17.403 21.818 1.00 78.56 102 ASN A O 1
ATOM 758 N N . GLU A 1 103 ? -13.747 19.328 20.723 1.00 66.69 103 GLU A N 1
ATOM 759 C CA . GLU A 1 103 ? -12.399 19.920 20.803 1.00 66.69 103 GLU A CA 1
ATOM 760 C C . GLU A 1 103 ? -11.899 20.050 22.255 1.00 66.69 103 GLU A C 1
ATOM 762 O O . GLU A 1 103 ? -10.709 19.869 22.518 1.00 66.69 103 GLU A O 1
ATOM 767 N N . ASP A 1 104 ? -12.818 20.205 23.213 1.00 56.56 104 ASP A N 1
ATOM 768 C CA . ASP A 1 104 ? -12.531 20.412 24.640 1.00 56.56 104 ASP A CA 1
ATOM 769 C C . ASP A 1 104 ? -11.872 19.217 25.354 1.00 56.56 104 ASP A C 1
ATOM 771 O O . ASP A 1 104 ? -11.350 19.362 26.458 1.00 56.56 104 ASP A O 1
ATOM 775 N N . ARG A 1 105 ? -11.863 18.019 24.750 1.00 54.56 105 ARG A N 1
ATOM 776 C CA . ARG A 1 105 ? -11.179 16.834 25.315 1.00 54.56 105 ARG A CA 1
ATOM 777 C C . ARG A 1 105 ? -9.797 16.576 24.702 1.00 54.56 105 ARG A C 1
ATOM 779 O O . ARG A 1 105 ? -9.122 15.640 25.127 1.00 54.56 105 ARG A O 1
ATOM 786 N N . GLY A 1 106 ? -9.392 17.360 23.698 1.00 46.03 106 GLY A N 1
ATOM 787 C CA . GLY A 1 106 ? -8.178 17.143 22.900 1.00 46.03 106 GLY A CA 1
ATOM 788 C C . GLY A 1 106 ? -6.982 18.035 23.249 1.00 46.03 106 GLY A C 1
ATOM 789 O O . GLY A 1 106 ? -5.878 17.762 22.790 1.00 46.03 106 GLY A O 1
ATOM 790 N N . SER A 1 107 ? -7.155 19.064 24.078 1.00 44.66 107 SER A N 1
ATOM 791 C CA . SER A 1 107 ? -6.139 20.088 24.380 1.00 44.66 107 SER A CA 1
ATOM 792 C C . SER A 1 107 ? -5.280 19.775 25.615 1.00 44.66 107 SER A C 1
ATOM 794 O O . SER A 1 107 ? -4.905 20.657 26.381 1.00 44.66 107 SER A O 1
ATOM 796 N N . GLY A 1 108 ? -4.938 18.503 25.817 1.00 37.84 108 GLY A N 1
ATOM 797 C CA . GLY A 1 108 ? -4.091 18.047 26.921 1.00 37.84 108 GLY A CA 1
ATOM 798 C C . GLY A 1 108 ? -2.653 17.712 26.525 1.00 37.84 108 GLY A C 1
ATOM 799 O O . GLY A 1 108 ? -2.117 16.777 27.106 1.00 37.84 108 GLY A O 1
ATOM 800 N N . ALA A 1 109 ? -2.050 18.359 25.517 1.00 39.44 109 ALA A N 1
ATOM 801 C CA . ALA A 1 109 ? -0.622 18.160 25.200 1.00 39.44 109 ALA A CA 1
ATOM 802 C C . ALA A 1 109 ? 0.028 19.228 24.291 1.00 39.44 109 ALA A C 1
ATOM 804 O O . ALA A 1 109 ? 1.072 18.955 23.709 1.00 39.44 109 ALA A O 1
ATOM 805 N N . GLU A 1 110 ? -0.541 20.427 24.137 1.00 42.16 110 GLU A N 1
ATOM 806 C CA . GLU A 1 110 ? 0.063 21.460 23.279 1.00 42.16 110 GLU A CA 1
ATOM 807 C C . GLU A 1 110 ? 0.005 22.844 23.928 1.00 42.16 110 GLU A C 1
ATOM 809 O O . GLU A 1 110 ? -0.662 23.736 23.421 1.00 42.16 110 GLU A O 1
ATOM 814 N N . ASN A 1 111 ? 0.695 23.046 25.057 1.00 35.81 111 ASN A N 1
ATOM 815 C CA . ASN A 1 111 ? 1.225 24.374 25.385 1.00 35.81 111 ASN A CA 1
ATOM 816 C C . ASN A 1 111 ? 2.261 24.310 26.517 1.00 35.81 111 ASN A C 1
ATOM 818 O O . ASN A 1 111 ? 1.883 24.200 27.674 1.00 35.81 111 ASN A O 1
ATOM 822 N N . GLU A 1 112 ? 3.547 24.377 26.177 1.00 39.19 112 GLU A N 1
ATOM 823 C CA . GLU A 1 112 ? 4.530 25.272 26.812 1.00 39.19 112 GLU A CA 1
ATOM 824 C C . GLU A 1 112 ? 5.917 25.013 26.210 1.00 39.19 112 GLU A C 1
ATOM 826 O O . GLU A 1 112 ? 6.698 24.211 26.708 1.00 39.19 112 GLU A O 1
ATOM 831 N N . LEU A 1 113 ? 6.232 25.720 25.122 1.00 33.31 113 LEU A N 1
ATOM 832 C CA . LEU A 1 113 ? 7.539 26.366 24.992 1.00 33.31 113 LEU A CA 1
ATOM 833 C C . LEU A 1 113 ? 7.444 27.483 23.949 1.00 33.31 113 LEU A C 1
ATOM 835 O O . LEU A 1 113 ? 7.763 27.326 22.772 1.00 33.31 113 LEU A O 1
ATOM 839 N N . ARG A 1 114 ? 6.975 28.650 24.397 1.00 36.78 114 ARG A N 1
ATOM 840 C CA . ARG A 1 114 ? 7.281 29.905 23.712 1.00 36.78 114 ARG A CA 1
ATOM 841 C C . ARG A 1 114 ? 8.763 30.190 23.946 1.00 36.78 114 ARG A C 1
ATOM 843 O O . ARG A 1 114 ? 9.122 30.619 25.036 1.00 36.78 114 ARG A O 1
ATOM 850 N N . LEU A 1 115 ? 9.607 29.981 22.936 1.00 32.91 115 LEU A N 1
ATOM 851 C CA . LEU A 1 115 ? 10.859 30.727 22.841 1.00 32.91 115 LEU A CA 1
ATOM 852 C C . LEU A 1 115 ? 10.635 31.942 21.951 1.00 32.91 115 LEU A C 1
ATOM 854 O O . LEU A 1 115 ? 10.225 31.850 20.795 1.00 32.91 115 LEU A O 1
ATOM 858 N N . SER A 1 116 ? 10.859 33.084 22.582 1.00 38.88 116 SER A N 1
ATOM 859 C CA . SER A 1 116 ? 10.907 34.418 22.022 1.00 38.88 116 SER A CA 1
ATOM 860 C C . SER A 1 116 ? 11.919 34.534 20.883 1.00 38.88 116 SER A C 1
ATOM 862 O O . SER A 1 116 ? 12.990 33.937 20.898 1.00 38.88 116 SER A O 1
ATOM 864 N N . SER A 1 117 ? 11.523 35.362 19.926 1.00 42.25 117 SER A N 1
ATOM 865 C CA . SER A 1 117 ? 12.279 35.953 18.829 1.00 42.25 117 SER A CA 1
ATOM 866 C C . SER A 1 117 ? 13.722 36.336 19.164 1.00 42.25 117 SER A C 1
ATOM 868 O O . SER A 1 117 ? 13.923 37.184 20.026 1.00 42.25 117 SER A O 1
ATOM 870 N N . ASP A 1 118 ? 14.667 35.838 18.364 1.00 34.91 118 ASP A N 1
ATOM 871 C CA . ASP A 1 118 ? 15.904 36.547 18.032 1.00 34.91 118 ASP A CA 1
ATOM 872 C C . ASP A 1 118 ? 16.304 36.272 16.567 1.00 34.91 118 ASP A C 1
ATOM 874 O O . ASP A 1 118 ? 16.611 35.154 16.163 1.00 34.91 118 ASP A O 1
ATOM 878 N N . SER A 1 119 ? 16.200 37.337 15.770 1.00 35.28 119 SER A N 1
ATOM 879 C CA . SER A 1 119 ? 16.991 37.732 14.593 1.00 35.28 119 SER A CA 1
ATOM 880 C C . SER A 1 119 ? 17.650 36.648 13.718 1.00 35.28 119 SER A C 1
ATOM 882 O O . SER A 1 119 ? 18.721 36.133 14.024 1.00 35.28 119 SER A O 1
ATOM 884 N N . VAL A 1 120 ? 17.088 36.433 12.522 1.00 33.19 120 VAL A N 1
ATOM 885 C CA . VAL A 1 120 ? 17.743 35.726 11.405 1.00 33.19 120 VAL A CA 1
ATOM 886 C C . VAL A 1 120 ? 18.510 36.743 10.544 1.00 33.19 120 VAL A C 1
ATOM 888 O O . VAL A 1 120 ? 17.872 37.651 10.007 1.00 33.19 120 VAL A O 1
ATOM 891 N N . PRO A 1 121 ? 19.835 36.618 10.334 1.00 33.91 121 PRO A N 1
ATOM 892 C CA . PRO A 1 121 ? 20.516 37.370 9.292 1.00 33.91 121 PRO A CA 1
ATOM 893 C C . PRO A 1 121 ? 20.351 36.671 7.936 1.00 33.91 121 PRO A C 1
ATOM 895 O O . PRO A 1 121 ? 20.694 35.503 7.757 1.00 33.91 121 PRO A O 1
ATOM 898 N N . THR A 1 122 ? 19.838 37.418 6.963 1.00 38.81 122 THR A N 1
ATOM 899 C CA . THR A 1 122 ? 19.833 37.106 5.525 1.00 38.81 122 THR A CA 1
ATOM 900 C C . THR A 1 122 ? 21.247 36.929 4.960 1.00 38.81 122 THR A C 1
ATOM 902 O O . THR A 1 122 ? 22.093 37.788 5.221 1.00 38.81 122 THR A O 1
ATOM 905 N N . PRO A 1 123 ? 21.508 35.940 4.085 1.00 37.50 123 PRO A N 1
ATOM 906 C CA . PRO A 1 123 ? 22.683 35.968 3.224 1.00 37.50 123 PRO A CA 1
ATOM 907 C C . PRO A 1 123 ? 22.390 36.715 1.910 1.00 37.50 123 PRO A C 1
ATOM 909 O O . PRO A 1 123 ? 21.397 36.456 1.230 1.00 37.50 123 PRO A O 1
ATOM 912 N N . SER A 1 124 ? 23.282 37.645 1.562 1.00 39.50 124 SER A N 1
ATOM 913 C CA . SER A 1 124 ? 23.337 38.369 0.282 1.00 39.50 124 SER A CA 1
ATOM 914 C C . SER A 1 124 ? 24.363 37.708 -0.671 1.00 39.50 124 SER A C 1
ATOM 916 O O . SER A 1 124 ? 25.254 37.008 -0.181 1.00 39.50 124 SER A O 1
ATOM 918 N N . PRO A 1 125 ? 24.267 37.887 -2.008 1.00 49.22 125 PRO A N 1
ATOM 919 C CA . PRO A 1 125 ? 24.969 37.073 -3.005 1.00 49.22 125 PRO A CA 1
ATOM 920 C C . PRO A 1 125 ? 26.227 37.744 -3.616 1.00 49.22 125 PRO A C 1
ATOM 922 O O . PRO A 1 125 ? 26.311 38.966 -3.664 1.00 49.22 125 PRO A O 1
ATOM 925 N N . PHE A 1 126 ? 27.131 36.916 -4.180 1.00 32.41 126 PHE A N 1
ATOM 926 C CA . PHE A 1 126 ? 28.371 37.235 -4.949 1.00 32.41 126 PHE A CA 1
ATOM 927 C C . PHE A 1 126 ? 29.510 37.908 -4.145 1.00 32.41 126 PHE A C 1
ATOM 929 O O . PHE A 1 126 ? 29.264 38.844 -3.406 1.00 32.41 126 PHE A O 1
ATOM 936 N N . GLY A 1 127 ? 30.810 37.577 -4.205 1.00 31.70 127 GLY A N 1
ATOM 937 C CA . GLY A 1 127 ? 31.734 36.684 -4.942 1.00 31.70 127 GLY A CA 1
ATOM 938 C C . GLY A 1 127 ? 33.127 36.829 -4.244 1.00 31.70 127 GLY A C 1
ATOM 939 O O . GLY A 1 127 ? 33.118 37.217 -3.077 1.00 31.70 127 GLY A O 1
ATOM 940 N N . PRO A 1 128 ? 34.323 36.644 -4.860 1.00 43.50 128 PRO A N 1
ATOM 941 C CA . PRO A 1 128 ? 34.688 36.047 -6.143 1.00 43.50 128 PRO A CA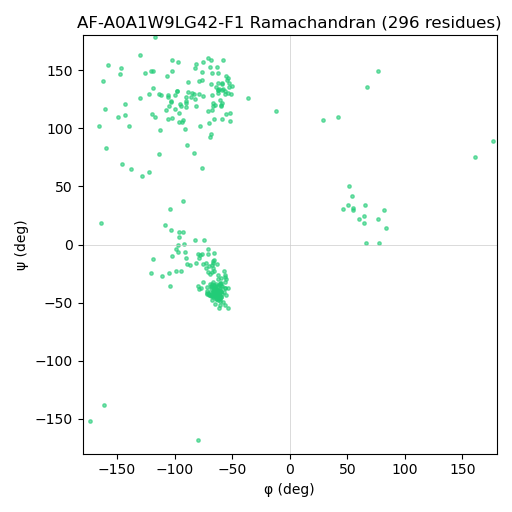 1
ATOM 942 C C . PRO A 1 128 ? 35.589 34.787 -6.004 1.00 43.50 128 PRO A C 1
ATOM 944 O O . PRO A 1 128 ? 35.966 34.353 -4.920 1.00 43.50 128 PRO A O 1
ATOM 947 N N . ARG A 1 129 ? 35.922 34.199 -7.159 1.00 50.31 129 ARG A N 1
ATOM 948 C CA . ARG A 1 129 ? 36.845 33.069 -7.361 1.00 50.31 129 ARG A CA 1
ATOM 949 C C . ARG A 1 129 ? 38.277 33.406 -6.930 1.00 50.31 129 ARG A C 1
ATOM 951 O O . ARG A 1 129 ? 38.747 34.494 -7.237 1.00 50.31 129 ARG A O 1
ATOM 958 N N . SER A 1 130 ? 39.009 32.407 -6.438 1.00 40.53 130 SER A N 1
ATOM 959 C CA . SER A 1 130 ? 40.424 32.273 -6.790 1.00 40.53 130 SER A CA 1
ATOM 960 C C . SER A 1 130 ? 40.801 30.802 -6.930 1.00 40.53 130 SER A C 1
ATOM 962 O O . SER A 1 130 ? 40.599 29.982 -6.040 1.00 40.53 130 SER A O 1
ATOM 964 N N . SER A 1 131 ? 41.272 30.490 -8.127 1.00 45.75 131 SER A N 1
ATOM 965 C CA . SER A 1 131 ? 42.059 29.324 -8.491 1.00 45.75 131 SER A CA 1
ATOM 966 C C . SER A 1 131 ? 43.344 29.289 -7.678 1.00 45.75 131 SER A C 1
ATOM 968 O O . SER A 1 131 ? 44.023 30.305 -7.655 1.00 45.75 131 SER A O 1
ATOM 970 N N . ASP A 1 132 ? 43.683 28.136 -7.100 1.00 43.69 132 ASP A N 1
ATOM 971 C CA . ASP A 1 132 ? 45.067 27.662 -7.048 1.00 43.69 132 ASP A CA 1
ATOM 972 C C . ASP A 1 132 ? 45.114 26.150 -6.789 1.00 43.69 132 ASP A C 1
ATOM 974 O O . ASP A 1 132 ? 44.661 25.626 -5.772 1.00 43.69 132 ASP A O 1
ATOM 978 N N . LEU A 1 133 ? 45.646 25.446 -7.787 1.00 45.47 133 LEU A N 1
ATOM 979 C CA . LEU A 1 133 ? 46.109 24.070 -7.705 1.00 45.47 133 LEU A CA 1
ATOM 980 C C . LEU A 1 133 ? 47.516 24.104 -7.095 1.00 45.47 133 LEU A C 1
ATOM 982 O O . LEU A 1 133 ? 48.425 24.676 -7.689 1.00 45.47 133 LEU A O 1
ATOM 986 N N . GLY A 1 134 ? 47.704 23.458 -5.945 1.00 35.81 134 GLY A N 1
ATOM 987 C CA . GLY A 1 134 ? 49.007 23.273 -5.297 1.00 35.81 134 GLY A CA 1
ATOM 988 C C . GLY A 1 134 ? 49.064 21.940 -4.540 1.00 35.81 134 GLY A C 1
ATOM 989 O O . GLY A 1 134 ? 48.021 21.454 -4.102 1.00 35.81 134 GLY A O 1
ATOM 990 N N . PRO A 1 135 ? 50.235 21.280 -4.462 1.00 42.69 135 PRO A N 1
ATOM 991 C CA . PRO A 1 135 ? 50.323 19.826 -4.390 1.00 42.69 135 PRO A CA 1
ATOM 992 C C . PRO A 1 135 ? 50.127 19.255 -2.982 1.00 42.69 135 PRO A C 1
ATOM 994 O O . PRO A 1 135 ? 50.452 19.866 -1.967 1.00 42.69 135 PRO A O 1
ATOM 997 N N . ARG A 1 136 ? 49.623 18.017 -2.961 1.00 49.81 136 ARG A N 1
ATOM 998 C CA . ARG A 1 136 ? 49.432 17.179 -1.774 1.00 49.81 136 ARG A CA 1
ATOM 999 C C . ARG A 1 136 ? 50.776 16.938 -1.086 1.00 49.81 136 ARG A C 1
ATOM 1001 O O . ARG A 1 136 ? 51.652 16.312 -1.679 1.00 49.81 136 ARG A O 1
ATOM 1008 N N . SER A 1 137 ? 50.893 17.376 0.164 1.00 40.91 137 SER A N 1
ATOM 1009 C CA . SER A 1 137 ? 51.961 16.954 1.066 1.00 40.91 137 SER A CA 1
ATOM 1010 C C . SER A 1 137 ? 51.378 16.104 2.189 1.00 40.91 137 SER A C 1
ATOM 1012 O O . SER A 1 137 ? 50.380 16.455 2.816 1.00 40.91 137 SER A O 1
ATOM 1014 N N . SER A 1 138 ? 52.006 14.951 2.360 1.00 47.91 138 SER A N 1
ATOM 1015 C CA . SER A 1 138 ? 51.860 13.954 3.413 1.00 47.91 138 SER A CA 1
ATOM 1016 C C . SER A 1 138 ? 51.942 14.565 4.810 1.00 47.91 138 SER A C 1
ATOM 1018 O O . SER A 1 138 ? 52.921 15.245 5.117 1.00 47.91 138 SER A O 1
ATOM 1020 N N . VAL A 1 139 ? 50.964 14.255 5.664 1.00 48.09 139 VAL A N 1
ATOM 1021 C CA . VAL A 1 139 ? 51.034 14.549 7.098 1.00 48.09 139 VAL A CA 1
ATOM 1022 C C . VAL A 1 139 ? 50.879 13.252 7.880 1.00 48.09 139 VAL A C 1
ATOM 1024 O O . VAL A 1 139 ? 50.005 12.433 7.596 1.00 48.09 139 VAL A O 1
ATOM 1027 N N . LEU A 1 140 ? 51.837 13.094 8.785 1.00 47.28 140 LEU A N 1
ATOM 1028 C CA . LEU A 1 140 ? 52.053 12.031 9.747 1.00 47.28 140 LEU A CA 1
ATOM 1029 C C . LEU A 1 140 ? 50.984 12.024 10.845 1.00 47.28 140 LEU A C 1
ATOM 1031 O O . LEU A 1 140 ? 50.339 13.034 11.108 1.00 47.28 140 LEU A O 1
ATOM 1035 N N . ASP A 1 141 ? 50.881 10.846 11.447 1.00 41.78 141 ASP A N 1
ATOM 1036 C CA . ASP A 1 141 ? 50.232 10.440 12.692 1.00 41.78 141 ASP A CA 1
ATOM 1037 C C . ASP A 1 141 ? 49.754 11.547 13.654 1.00 41.78 141 ASP A C 1
ATOM 1039 O O . ASP A 1 141 ? 50.555 12.198 14.324 1.00 41.78 141 ASP A O 1
ATOM 1043 N N . ASP A 1 142 ? 48.432 11.629 13.827 1.00 40.50 142 ASP A N 1
ATOM 1044 C CA . ASP A 1 142 ? 47.785 12.184 15.022 1.00 40.50 142 ASP A CA 1
ATOM 1045 C C . ASP A 1 142 ? 47.197 11.021 15.856 1.00 40.50 142 ASP A C 1
ATOM 1047 O O . ASP A 1 142 ? 46.450 10.197 15.312 1.00 40.50 142 ASP A O 1
ATOM 1051 N N . PRO A 1 143 ? 47.500 10.904 17.164 1.00 48.91 143 PRO A N 1
ATOM 1052 C CA . PRO A 1 143 ? 46.903 9.887 18.026 1.00 48.91 143 PRO A CA 1
ATOM 1053 C C . PRO A 1 143 ? 45.454 10.254 18.411 1.00 48.91 143 PRO A C 1
ATOM 1055 O O . PRO A 1 143 ? 45.164 11.419 18.695 1.00 48.91 143 PRO A O 1
ATOM 1058 N N . PRO A 1 144 ? 44.518 9.286 18.489 1.00 49.28 144 PRO A N 1
ATOM 1059 C CA . PRO A 1 144 ? 43.130 9.593 18.810 1.00 49.28 144 PRO A CA 1
ATOM 1060 C C . PRO A 1 144 ? 42.948 9.899 20.304 1.00 49.28 144 PRO A C 1
ATOM 1062 O O . PRO A 1 144 ? 43.309 9.106 21.174 1.00 49.28 144 PRO A O 1
ATOM 1065 N N . SER A 1 145 ? 42.322 11.042 20.595 1.00 44.59 145 SER A N 1
ATOM 1066 C CA . SER A 1 145 ? 41.783 11.371 21.921 1.00 44.59 145 SER A CA 1
ATOM 1067 C C . SER A 1 145 ? 40.676 10.384 22.323 1.00 44.59 145 SER A C 1
ATOM 1069 O O . SER A 1 145 ? 39.761 10.158 21.525 1.00 44.59 145 SER A O 1
ATOM 1071 N N . PRO A 1 146 ? 40.679 9.826 23.548 1.00 54.56 146 PRO A N 1
ATOM 1072 C CA . PRO A 1 146 ? 39.551 9.063 24.053 1.00 54.56 146 PRO A CA 1
ATOM 1073 C C . PRO A 1 146 ? 38.568 10.006 24.754 1.00 54.56 146 PRO A C 1
ATOM 1075 O O . PRO A 1 146 ? 38.998 10.903 25.473 1.00 54.56 146 PRO A O 1
ATOM 1078 N N . LEU A 1 147 ? 37.265 9.785 24.549 1.00 43.88 147 LEU A N 1
ATOM 1079 C CA . LEU A 1 147 ? 36.172 9.866 25.540 1.00 43.88 147 LEU A CA 1
ATOM 1080 C C . LEU A 1 147 ? 34.817 10.002 24.818 1.00 43.88 147 LEU A C 1
ATOM 1082 O O . LEU A 1 147 ? 34.179 11.050 24.815 1.00 43.88 147 LEU A O 1
ATOM 1086 N N . HIS A 1 148 ? 34.341 8.889 24.257 1.00 46.34 148 HIS A N 1
ATOM 1087 C CA . HIS A 1 148 ? 32.907 8.609 24.193 1.00 46.34 148 HIS A CA 1
ATOM 1088 C C . HIS A 1 148 ? 32.646 7.389 25.085 1.00 46.34 148 HIS A C 1
ATOM 1090 O O . HIS A 1 148 ? 33.365 6.394 24.947 1.00 46.34 148 HIS A O 1
ATOM 1096 N N . PRO A 1 149 ? 31.678 7.431 26.019 1.00 45.94 149 PRO A N 1
ATOM 1097 C CA . PRO A 1 149 ? 31.311 6.246 26.781 1.00 45.94 149 PRO A CA 1
ATOM 1098 C C . PRO A 1 149 ? 30.782 5.176 25.819 1.00 45.94 149 PRO A C 1
ATOM 1100 O O . PRO A 1 149 ? 29.946 5.456 24.958 1.00 45.94 149 PRO A O 1
ATOM 1103 N N . ALA A 1 150 ? 31.316 3.961 25.945 1.00 45.94 150 ALA A N 1
ATOM 1104 C CA . ALA A 1 150 ? 30.968 2.833 25.094 1.00 45.94 150 ALA A CA 1
ATOM 1105 C C . ALA A 1 150 ? 29.456 2.537 25.168 1.00 45.94 150 ALA A C 1
ATOM 1107 O O . ALA A 1 150 ? 28.909 2.474 26.275 1.00 45.94 150 ALA A O 1
ATOM 1108 N N . PRO A 1 151 ? 28.765 2.319 24.032 1.00 51.00 151 PRO A N 1
ATOM 1109 C CA . PRO A 1 151 ? 27.418 1.772 24.065 1.00 51.00 151 PRO A CA 1
ATOM 1110 C C . PRO A 1 151 ? 27.472 0.385 24.713 1.00 51.00 151 PRO A C 1
ATOM 1112 O O . PRO A 1 151 ? 28.347 -0.422 24.401 1.00 51.00 151 PRO A O 1
ATOM 1115 N N . SER A 1 152 ? 26.549 0.137 25.641 1.00 50.66 152 SER A N 1
ATOM 1116 C CA . SER A 1 152 ? 26.420 -1.118 26.380 1.00 50.66 152 SER A CA 1
ATOM 1117 C C . SER A 1 152 ? 26.380 -2.313 25.419 1.00 50.66 152 SER A C 1
ATOM 1119 O O . SER A 1 152 ? 25.401 -2.543 24.710 1.00 50.66 152 SER A O 1
ATOM 1121 N N . THR A 1 153 ? 27.482 -3.057 25.375 1.00 52.72 153 THR A N 1
ATOM 1122 C CA . THR A 1 153 ? 27.674 -4.278 24.597 1.00 52.72 153 THR A CA 1
ATOM 1123 C C . THR A 1 153 ? 27.096 -5.468 25.351 1.00 52.72 153 THR A C 1
ATOM 1125 O O . THR A 1 153 ? 27.810 -6.279 25.932 1.00 52.72 153 THR A O 1
ATOM 1128 N N . ALA A 1 154 ? 25.776 -5.606 25.293 1.00 48.72 154 ALA A N 1
ATOM 1129 C CA . ALA A 1 154 ? 25.167 -6.927 25.296 1.00 48.72 154 ALA A CA 1
ATOM 1130 C C . ALA A 1 154 ? 24.678 -7.195 23.863 1.00 48.72 154 ALA A C 1
ATOM 1132 O O . ALA A 1 154 ? 23.721 -6.551 23.426 1.00 48.72 154 ALA A O 1
ATOM 1133 N N . PRO A 1 155 ? 25.324 -8.083 23.084 1.00 43.12 155 PRO A N 1
ATOM 1134 C CA . PRO A 1 155 ? 24.785 -8.475 21.793 1.00 43.12 155 PRO A CA 1
ATOM 1135 C C . PRO A 1 155 ? 23.475 -9.226 22.037 1.00 43.12 155 PRO A C 1
ATOM 1137 O O . PRO A 1 155 ? 23.473 -10.358 22.522 1.00 43.12 155 PRO A O 1
ATOM 1140 N N . SER A 1 156 ? 22.351 -8.587 21.707 1.00 44.94 156 SER A N 1
ATOM 1141 C CA . SER A 1 156 ? 21.079 -9.288 21.557 1.00 44.94 156 SER A CA 1
ATOM 1142 C C . SER A 1 156 ? 21.296 -10.405 20.537 1.00 44.94 156 SER A C 1
ATOM 1144 O O . SER A 1 156 ? 21.594 -10.147 19.374 1.00 44.94 156 SER A O 1
ATOM 1146 N N . THR A 1 157 ? 21.225 -11.656 20.989 1.00 47.19 157 THR A N 1
ATOM 1147 C CA . THR A 1 157 ? 21.505 -12.861 20.185 1.00 47.19 157 THR A CA 1
ATOM 1148 C C . THR A 1 157 ? 20.376 -13.177 19.197 1.00 47.19 157 THR A C 1
ATOM 1150 O O . THR A 1 157 ? 20.414 -14.187 18.500 1.00 47.19 157 THR A O 1
ATOM 1153 N N . LEU A 1 158 ? 19.358 -12.321 19.125 1.00 43.81 158 LEU A N 1
ATOM 1154 C CA . LEU A 1 158 ? 18.284 -12.429 18.156 1.00 43.81 158 LEU A CA 1
ATOM 1155 C C . LEU A 1 158 ? 18.580 -11.490 16.984 1.00 43.81 158 LEU A C 1
ATOM 1157 O O . LEU A 1 158 ? 18.896 -10.319 17.221 1.00 43.81 158 LEU A O 1
ATOM 1161 N N . PRO A 1 159 ? 18.473 -11.964 15.727 1.00 51.47 159 PRO A N 1
ATOM 1162 C CA . PRO A 1 159 ? 18.496 -11.060 14.590 1.00 51.47 159 PRO A CA 1
ATOM 1163 C C . PRO A 1 159 ? 17.432 -9.974 14.805 1.00 51.47 159 PRO A C 1
ATOM 1165 O O . PRO A 1 159 ? 16.368 -10.266 15.367 1.00 51.47 159 PRO A O 1
ATOM 1168 N N . PRO A 1 160 ? 17.707 -8.721 14.402 1.00 59.12 160 PRO A N 1
ATOM 1169 C CA . PRO A 1 160 ? 16.738 -7.648 14.549 1.00 59.12 160 PRO A CA 1
ATOM 1170 C C . PRO A 1 160 ? 15.417 -8.063 13.885 1.00 59.12 160 PRO A C 1
ATOM 1172 O O . PRO A 1 160 ? 15.448 -8.724 12.840 1.00 59.12 160 PRO A O 1
ATOM 1175 N N . PRO A 1 161 ? 14.263 -7.717 14.483 1.00 75.19 161 PRO A N 1
ATOM 1176 C CA . PRO A 1 161 ? 12.970 -8.060 13.912 1.00 75.19 161 PRO A CA 1
ATOM 1177 C C . PRO A 1 161 ? 12.904 -7.563 12.465 1.00 75.19 161 PRO A C 1
ATOM 1179 O O . PRO A 1 161 ? 13.259 -6.420 12.171 1.00 75.19 161 PRO A O 1
ATOM 1182 N N . TRP A 1 162 ? 12.502 -8.451 11.553 1.00 83.06 162 TRP A N 1
ATOM 1183 C CA . TRP A 1 162 ? 12.415 -8.138 10.130 1.00 83.06 162 TRP A CA 1
ATOM 1184 C C . TRP A 1 162 ? 11.436 -6.980 9.912 1.00 83.06 162 TRP A C 1
ATOM 1186 O O . TRP A 1 162 ? 10.258 -7.085 10.254 1.00 83.06 162 TRP A O 1
ATOM 1196 N N . LEU A 1 163 ? 11.933 -5.881 9.339 1.00 89.44 163 LEU A N 1
ATOM 1197 C CA . LEU A 1 163 ? 11.117 -4.748 8.915 1.00 89.44 163 LEU A CA 1
ATOM 1198 C C . LEU A 1 163 ? 10.218 -5.217 7.760 1.00 89.44 163 LEU A C 1
ATOM 1200 O O . LEU A 1 163 ? 10.766 -5.580 6.718 1.00 89.44 163 LEU A O 1
ATOM 1204 N N . PRO A 1 164 ? 8.874 -5.179 7.887 1.00 93.00 164 PRO A N 1
ATOM 1205 C CA . PRO A 1 164 ? 7.968 -5.645 6.840 1.00 93.00 164 PRO A CA 1
ATOM 1206 C C . PRO A 1 164 ? 7.878 -4.615 5.703 1.00 93.00 164 PRO A C 1
ATOM 1208 O O . PRO A 1 164 ? 6.851 -3.967 5.489 1.00 93.00 164 PRO A O 1
ATOM 1211 N N . TRP A 1 165 ? 9.000 -4.438 5.007 1.00 95.25 165 TRP A N 1
ATOM 1212 C CA . TRP A 1 165 ? 9.182 -3.650 3.800 1.00 95.25 165 TRP A CA 1
ATOM 1213 C C . TRP A 1 165 ? 8.987 -4.559 2.589 1.00 95.25 165 TRP A C 1
ATOM 1215 O O . TRP A 1 165 ? 9.835 -5.397 2.302 1.00 95.25 165 TRP A O 1
ATOM 1225 N N . PHE A 1 166 ? 7.873 -4.406 1.879 1.00 97.38 166 PHE A N 1
ATOM 1226 C CA . PHE A 1 166 ? 7.585 -5.186 0.680 1.00 97.38 166 PHE A CA 1
ATOM 1227 C C . PHE A 1 166 ? 6.563 -4.460 -0.206 1.00 97.38 166 PHE A C 1
ATOM 1229 O O . PHE A 1 166 ? 5.782 -3.642 0.299 1.00 97.38 166 PHE A O 1
ATOM 1236 N N . PRO A 1 167 ? 6.570 -4.734 -1.522 1.00 98.19 167 PRO A N 1
ATOM 1237 C CA . PRO A 1 167 ? 5.566 -4.208 -2.430 1.00 98.19 167 PRO A CA 1
ATOM 1238 C C . PRO A 1 167 ? 4.238 -4.959 -2.281 1.00 98.19 167 PRO A C 1
ATOM 1240 O O . PRO A 1 167 ? 4.217 -6.167 -2.061 1.00 98.19 167 PRO A O 1
ATOM 1243 N N . VAL A 1 168 ? 3.131 -4.262 -2.507 1.00 98.31 168 VAL A N 1
ATOM 1244 C CA . VAL A 1 168 ? 1.820 -4.852 -2.803 1.00 98.31 168 VAL A CA 1
ATOM 1245 C C . VAL A 1 168 ? 1.366 -4.388 -4.183 1.00 98.31 168 VAL A C 1
ATOM 1247 O O . VAL A 1 168 ? 1.755 -3.313 -4.645 1.00 98.31 168 VAL A O 1
ATOM 1250 N N . ILE A 1 169 ? 0.593 -5.223 -4.875 1.00 98.31 169 ILE A N 1
ATOM 1251 C CA . ILE A 1 169 ? 0.200 -4.980 -6.267 1.00 98.31 169 ILE A CA 1
ATOM 1252 C C . ILE A 1 169 ? -1.237 -4.481 -6.301 1.00 98.31 169 ILE A C 1
ATOM 1254 O O . ILE A 1 169 ? -2.145 -5.185 -5.878 1.00 98.31 169 ILE A O 1
ATOM 1258 N N . ASP A 1 170 ? -1.426 -3.303 -6.881 1.00 97.75 170 ASP A N 1
ATOM 1259 C CA . ASP A 1 170 ? -2.716 -2.749 -7.256 1.00 97.75 170 ASP A CA 1
ATOM 1260 C C . ASP A 1 170 ? -3.340 -3.534 -8.408 1.00 97.75 170 ASP A C 1
ATOM 1262 O O . ASP A 1 170 ? -3.027 -3.307 -9.583 1.00 97.75 170 ASP A O 1
ATOM 1266 N N . ARG A 1 171 ? -4.209 -4.492 -8.074 1.00 95.44 171 ARG A N 1
ATOM 1267 C CA . ARG A 1 171 ? -4.813 -5.400 -9.063 1.00 95.44 171 ARG A CA 1
ATOM 1268 C C . ARG A 1 171 ? -5.768 -4.704 -10.022 1.00 95.44 171 ARG A C 1
ATOM 1270 O O . ARG A 1 171 ? -5.931 -5.184 -11.137 1.00 95.44 171 ARG A O 1
ATOM 1277 N N . ALA A 1 172 ? -6.330 -3.560 -9.640 1.00 94.31 172 ALA A N 1
ATOM 1278 C CA . ALA A 1 172 ? -7.164 -2.765 -10.536 1.00 94.31 172 ALA A CA 1
ATOM 1279 C C . ALA A 1 172 ? -6.352 -2.098 -11.661 1.00 94.31 172 ALA A C 1
ATOM 1281 O O . ALA A 1 172 ? -6.924 -1.684 -12.666 1.00 94.31 172 ALA A O 1
ATOM 1282 N N . ARG A 1 173 ? -5.025 -1.978 -11.501 1.00 94.50 173 ARG A N 1
ATOM 1283 C CA . ARG A 1 173 ? -4.152 -1.225 -12.420 1.00 94.50 173 ARG A CA 1
ATOM 1284 C C . ARG A 1 173 ? -3.057 -2.073 -13.058 1.00 94.50 173 ARG A C 1
ATOM 1286 O O . ARG A 1 173 ? -2.558 -1.736 -14.128 1.00 94.50 173 ARG A O 1
ATOM 1293 N N . CYS A 1 174 ? -2.664 -3.173 -12.423 1.00 96.12 174 CYS A N 1
ATOM 1294 C CA . CYS A 1 174 ? -1.670 -4.086 -12.969 1.00 96.12 174 CYS A CA 1
ATOM 1295 C C . CYS A 1 174 ? -2.196 -4.803 -14.224 1.00 96.12 174 CYS A C 1
ATOM 1297 O O . CYS A 1 174 ? -3.244 -5.438 -14.193 1.00 96.12 174 CYS A O 1
ATOM 1299 N N . THR A 1 175 ? -1.422 -4.756 -15.306 1.00 96.19 175 THR A N 1
ATOM 1300 C CA . THR A 1 175 ? -1.695 -5.455 -16.577 1.00 96.19 175 THR A CA 1
ATOM 1301 C C . THR A 1 175 ? -0.830 -6.704 -16.764 1.00 96.19 175 THR A C 1
ATOM 1303 O O . THR A 1 175 ? -0.714 -7.220 -17.872 1.00 96.19 175 THR A O 1
ATOM 1306 N N . ASP A 1 176 ? -0.154 -7.156 -15.702 1.00 96.88 176 ASP A N 1
ATOM 1307 C CA . ASP A 1 176 ? 0.795 -8.276 -15.732 1.00 96.88 176 ASP A CA 1
ATOM 1308 C C . ASP A 1 176 ? 1.929 -8.101 -16.776 1.00 96.88 176 ASP A C 1
ATOM 1310 O O . ASP A 1 176 ? 2.483 -9.072 -17.287 1.00 96.88 176 ASP A O 1
ATOM 1314 N N . CYS A 1 177 ? 2.339 -6.848 -17.049 1.00 95.81 177 CYS A N 1
ATOM 1315 C CA . CYS A 1 177 ? 3.405 -6.486 -18.006 1.00 95.81 177 CYS A CA 1
ATOM 1316 C C . CYS A 1 177 ? 4.825 -6.951 -17.626 1.00 95.81 177 CYS A C 1
ATOM 1318 O O . CYS A 1 177 ? 5.750 -6.800 -18.416 1.00 95.81 177 CYS A O 1
ATOM 1320 N N . ARG A 1 178 ? 5.004 -7.502 -16.417 1.00 96.62 178 ARG A N 1
ATOM 1321 C CA . ARG A 1 178 ? 6.238 -8.141 -15.907 1.00 96.62 178 ARG A CA 1
ATOM 1322 C C . ARG A 1 178 ? 7.462 -7.245 -15.703 1.00 96.62 178 ARG A C 1
ATOM 1324 O O . ARG A 1 178 ? 8.466 -7.738 -15.202 1.00 96.62 178 ARG A O 1
ATOM 1331 N N . GLN A 1 179 ? 7.380 -5.938 -15.951 1.00 96.31 179 GLN A N 1
ATOM 1332 C CA . GLN A 1 179 ? 8.524 -5.036 -15.739 1.00 96.31 179 GLN A CA 1
ATOM 1333 C C . GLN A 1 179 ? 9.076 -5.086 -14.306 1.00 96.31 179 GLN A C 1
ATOM 1335 O O . GLN A 1 179 ? 10.285 -5.061 -14.108 1.00 96.31 179 GLN A O 1
ATOM 1340 N N . CYS A 1 180 ? 8.216 -5.211 -13.289 1.00 97.31 180 CYS A N 1
ATOM 1341 C CA . CYS A 1 180 ? 8.656 -5.345 -11.897 1.00 97.31 180 CYS A CA 1
ATOM 1342 C C . CYS A 1 180 ? 9.412 -6.657 -11.623 1.00 97.31 180 CYS A C 1
ATOM 1344 O O . CYS A 1 180 ? 10.353 -6.647 -10.830 1.00 97.31 180 CYS A O 1
ATOM 1346 N N . LEU A 1 181 ? 9.027 -7.754 -12.284 1.00 97.25 181 LEU A N 1
ATOM 1347 C CA . LEU A 1 181 ? 9.694 -9.052 -12.192 1.00 97.25 181 LEU A CA 1
ATOM 1348 C C . LEU A 1 181 ? 11.087 -8.990 -12.825 1.00 97.25 181 LEU A C 1
ATOM 1350 O O . LEU A 1 181 ? 12.050 -9.406 -12.194 1.00 97.25 181 LEU A O 1
ATOM 1354 N N . GLU A 1 182 ? 11.201 -8.424 -14.027 1.00 95.06 182 GLU A N 1
ATOM 1355 C CA . GLU A 1 182 ? 12.481 -8.298 -14.741 1.00 95.06 182 GLU A CA 1
ATOM 1356 C C . GLU A 1 182 ? 13.435 -7.309 -14.063 1.00 95.06 182 GLU A C 1
ATOM 1358 O O . GLU A 1 182 ? 14.646 -7.516 -14.031 1.00 95.06 182 GLU A O 1
ATOM 1363 N N . PHE A 1 183 ? 12.890 -6.237 -13.486 1.00 95.12 183 PHE A N 1
ATOM 1364 C CA . PHE A 1 183 ? 13.679 -5.214 -12.812 1.00 95.12 183 PHE A CA 1
ATOM 1365 C C . PHE A 1 183 ? 14.186 -5.665 -11.430 1.00 95.12 183 PHE A C 1
ATOM 1367 O O . PHE A 1 183 ? 15.239 -5.221 -10.966 1.00 95.12 183 PHE A O 1
ATOM 1374 N N . CYS A 1 184 ? 13.436 -6.509 -10.716 1.00 97.19 184 CYS A N 1
ATOM 1375 C CA . CYS A 1 184 ? 13.768 -6.871 -9.341 1.00 97.19 184 CYS A CA 1
ATOM 1376 C C . CYS A 1 184 ? 14.897 -7.908 -9.266 1.00 97.19 184 CYS A C 1
ATOM 1378 O O . CYS A 1 184 ? 14.669 -9.110 -9.360 1.00 97.19 184 CYS A O 1
ATOM 1380 N N . LEU A 1 185 ? 16.108 -7.448 -8.949 1.00 96.38 185 LEU A N 1
ATOM 1381 C CA . LEU A 1 185 ? 17.275 -8.318 -8.738 1.00 96.38 185 LEU A CA 1
ATOM 1382 C C . LEU A 1 185 ? 17.217 -9.159 -7.451 1.00 96.38 185 LEU A C 1
ATOM 1384 O O . LEU A 1 185 ? 18.069 -10.015 -7.238 1.00 96.38 185 LEU A O 1
ATOM 1388 N N . PHE A 1 186 ? 16.236 -8.907 -6.583 1.00 96.75 186 PHE A N 1
ATOM 1389 C CA . PHE A 1 186 ? 16.107 -9.580 -5.289 1.00 96.75 186 PHE A CA 1
ATOM 1390 C C . PHE A 1 186 ? 15.120 -10.755 -5.315 1.00 96.75 186 PHE A C 1
ATOM 1392 O O . PHE A 1 186 ? 14.910 -11.392 -4.293 1.00 96.75 186 PHE A O 1
ATOM 1399 N N . GLY A 1 187 ? 14.490 -11.051 -6.457 1.00 95.69 187 GLY A N 1
ATOM 1400 C CA . GLY A 1 187 ? 13.596 -12.209 -6.568 1.00 95.69 187 GLY A CA 1
ATOM 1401 C C . GLY A 1 187 ? 12.333 -12.106 -5.706 1.00 95.69 187 GLY A C 1
ATOM 1402 O O . GLY A 1 187 ? 11.867 -13.112 -5.188 1.00 95.69 187 GLY A O 1
ATOM 1403 N N . VAL A 1 188 ? 11.790 -10.896 -5.527 1.00 98.06 188 VAL A N 1
ATOM 1404 C CA . VAL A 1 188 ? 10.554 -10.652 -4.750 1.00 98.06 188 VAL A CA 1
ATOM 1405 C C . VAL A 1 188 ? 9.312 -11.208 -5.457 1.00 98.06 188 VAL A C 1
ATOM 1407 O O . VAL A 1 188 ? 8.361 -11.659 -4.810 1.00 98.06 188 VAL A O 1
ATOM 1410 N N . TYR A 1 189 ? 9.317 -11.152 -6.789 1.00 98.25 189 TYR A N 1
ATOM 1411 C CA . TYR A 1 189 ? 8.175 -11.478 -7.634 1.00 98.25 189 TYR A CA 1
ATOM 1412 C C . TYR A 1 189 ? 8.305 -12.867 -8.264 1.00 98.25 189 TYR A C 1
ATOM 1414 O O . TYR A 1 189 ? 9.405 -13.296 -8.608 1.00 98.25 189 TYR A O 1
ATOM 1422 N N . THR A 1 190 ? 7.172 -13.525 -8.499 1.00 97.06 190 THR A N 1
ATOM 1423 C CA . THR A 1 190 ? 7.067 -14.739 -9.321 1.00 97.06 190 THR A CA 1
ATOM 1424 C C . THR A 1 190 ? 5.952 -14.584 -10.354 1.00 97.06 190 THR A C 1
ATOM 1426 O O . THR A 1 190 ? 5.108 -13.691 -10.253 1.00 97.06 190 THR A O 1
ATOM 1429 N N . LEU A 1 191 ? 5.967 -15.441 -11.378 1.00 96.81 191 LEU A N 1
ATOM 1430 C CA . LEU A 1 191 ? 4.892 -15.549 -12.361 1.00 96.81 191 LEU A CA 1
ATOM 1431 C C . LEU A 1 191 ? 4.118 -16.845 -12.107 1.00 96.81 191 LEU A C 1
ATOM 1433 O O . LEU A 1 191 ? 4.661 -17.934 -12.276 1.00 96.81 191 LEU A O 1
ATOM 1437 N N . GLU A 1 192 ? 2.846 -16.730 -11.746 1.00 94.50 192 GLU A N 1
ATOM 1438 C CA . GLU A 1 192 ? 1.973 -17.865 -11.451 1.00 94.50 192 GLU A CA 1
ATOM 1439 C C . GLU A 1 192 ? 0.667 -17.736 -12.221 1.00 94.50 192 GLU A C 1
ATOM 1441 O O . GLU A 1 192 ? -0.008 -16.711 -12.159 1.00 94.50 192 GLU A O 1
ATOM 1446 N N . ASN A 1 193 ? 0.305 -18.769 -12.986 1.00 93.38 193 ASN A N 1
ATOM 1447 C CA . ASN A 1 193 ? -0.887 -18.757 -13.845 1.00 93.38 193 ASN A CA 1
ATOM 1448 C C . ASN A 1 193 ? -0.965 -17.515 -14.758 1.00 93.38 193 ASN A C 1
ATOM 1450 O O . ASN A 1 193 ? -2.040 -16.982 -15.020 1.00 93.38 193 ASN A O 1
ATOM 1454 N N . GLY A 1 194 ? 0.194 -17.029 -15.216 1.00 91.94 194 GLY A N 1
ATOM 1455 C CA . GLY A 1 194 ? 0.303 -15.836 -16.057 1.00 91.94 194 GLY A CA 1
ATOM 1456 C C . GLY A 1 194 ? 0.171 -14.499 -15.320 1.00 91.94 194 GLY A C 1
ATOM 1457 O O . GLY A 1 194 ? 0.271 -13.467 -15.978 1.00 91.94 194 GLY A O 1
ATOM 1458 N N . ARG A 1 195 ? 0.003 -14.502 -13.992 1.00 95.31 195 ARG A N 1
ATOM 1459 C CA . ARG A 1 195 ? -0.088 -13.302 -13.152 1.00 95.31 195 ARG A CA 1
ATOM 1460 C C . ARG A 1 195 ? 1.174 -13.090 -12.333 1.00 95.31 195 ARG A C 1
ATOM 1462 O O . ARG A 1 195 ? 1.804 -14.048 -11.886 1.00 95.31 195 ARG A O 1
ATOM 1469 N N . ILE A 1 196 ? 1.541 -11.828 -12.134 1.00 97.12 196 ILE A N 1
ATOM 1470 C CA . ILE A 1 196 ? 2.656 -11.464 -11.260 1.00 97.12 196 ILE A CA 1
ATOM 1471 C C . ILE A 1 196 ? 2.203 -11.524 -9.806 1.00 97.12 196 ILE A C 1
ATOM 1473 O O . ILE A 1 196 ? 1.200 -10.909 -9.448 1.00 97.12 196 ILE A O 1
ATOM 1477 N N . GLU A 1 197 ? 2.965 -12.210 -8.962 1.00 96.69 197 GLU A N 1
ATOM 1478 C CA . GLU A 1 197 ? 2.710 -12.353 -7.529 1.00 96.69 197 GLU A CA 1
ATOM 1479 C C . GLU A 1 197 ? 3.924 -11.915 -6.710 1.00 96.69 197 GLU A C 1
ATOM 1481 O O . GLU A 1 197 ? 5.066 -12.079 -7.133 1.00 96.69 197 GLU A O 1
ATOM 1486 N N . VAL A 1 198 ? 3.683 -11.368 -5.517 1.00 97.50 198 VAL A N 1
ATOM 1487 C CA . VAL A 1 198 ? 4.732 -11.108 -4.519 1.00 97.50 198 VAL A CA 1
ATOM 1488 C C . VAL A 1 198 ? 4.833 -12.347 -3.632 1.00 97.50 198 VAL A C 1
ATOM 1490 O O . VAL A 1 198 ? 3.996 -12.548 -2.752 1.00 97.50 198 VAL A O 1
ATOM 1493 N N . ARG A 1 199 ? 5.818 -13.213 -3.893 1.00 95.88 199 ARG A N 1
ATOM 1494 C CA . ARG A 1 199 ? 5.992 -14.485 -3.162 1.00 95.88 199 ARG A CA 1
ATOM 1495 C C . ARG A 1 199 ? 7.122 -14.480 -2.155 1.00 95.88 199 ARG A C 1
ATOM 1497 O O . ARG A 1 199 ? 7.036 -15.231 -1.191 1.00 95.88 199 ARG A O 1
ATOM 1504 N N . HIS A 1 200 ? 8.115 -13.621 -2.357 1.00 95.50 200 HIS A N 1
ATOM 1505 C CA . HIS A 1 200 ? 9.256 -13.488 -1.457 1.00 95.50 200 HIS A CA 1
ATOM 1506 C C . HIS A 1 200 ? 9.362 -12.049 -0.934 1.00 95.50 200 HIS A C 1
ATOM 1508 O O . HIS A 1 200 ? 10.323 -11.340 -1.257 1.00 95.50 200 HIS A O 1
ATOM 1514 N N . PRO A 1 201 ? 8.353 -11.550 -0.189 1.00 95.69 201 PRO A N 1
ATOM 1515 C CA . PRO A 1 201 ? 8.382 -10.200 0.375 1.00 95.69 201 PRO A CA 1
ATOM 1516 C C . PRO A 1 201 ? 9.613 -9.959 1.263 1.00 95.69 201 PRO A C 1
ATOM 1518 O O . PRO A 1 201 ? 10.147 -8.852 1.275 1.00 95.69 201 PRO A O 1
ATOM 1521 N N . GLU A 1 202 ? 10.108 -10.992 1.946 1.00 94.81 202 GLU A N 1
ATOM 1522 C CA . GLU A 1 202 ? 11.305 -10.977 2.789 1.00 94.81 202 GLU A CA 1
ATOM 1523 C C . GLU A 1 202 ? 12.593 -10.647 2.031 1.00 94.81 202 GLU A C 1
ATOM 1525 O O . GLU A 1 202 ? 13.516 -10.075 2.612 1.00 94.81 202 GLU A O 1
ATOM 1530 N N . ASN A 1 203 ? 12.638 -10.937 0.729 1.00 96.12 203 ASN A N 1
ATOM 1531 C CA . ASN A 1 203 ? 13.800 -10.634 -0.098 1.00 96.12 203 ASN A CA 1
ATOM 1532 C C . ASN A 1 203 ? 13.861 -9.161 -0.510 1.00 96.12 203 ASN A C 1
ATOM 1534 O O . ASN A 1 203 ? 14.872 -8.705 -1.048 1.00 96.12 203 ASN A O 1
ATOM 1538 N N . CYS A 1 204 ? 12.791 -8.390 -0.304 1.00 96.69 204 CYS A N 1
ATOM 1539 C CA . CYS A 1 204 ? 12.778 -7.003 -0.727 1.00 96.69 204 CYS A CA 1
ATOM 1540 C C . CYS A 1 204 ? 13.821 -6.202 0.060 1.00 96.69 204 CYS A C 1
ATOM 1542 O O . CYS A 1 204 ? 13.755 -6.092 1.284 1.00 96.69 204 CYS A O 1
ATOM 1544 N N . LYS A 1 205 ? 14.785 -5.602 -0.649 1.00 95.38 205 LYS A N 1
ATOM 1545 C CA . LYS A 1 205 ? 15.774 -4.715 -0.032 1.00 95.38 205 LYS A CA 1
ATOM 1546 C C . LYS A 1 205 ? 15.044 -3.551 0.661 1.00 95.38 205 LYS A C 1
ATOM 1548 O O . LYS A 1 205 ? 14.351 -2.805 -0.040 1.00 95.38 205 LYS A O 1
ATOM 1553 N N . PRO A 1 206 ? 15.223 -3.351 1.984 1.00 93.88 206 PRO A N 1
ATOM 1554 C CA . PRO A 1 206 ? 14.592 -2.251 2.702 1.00 93.88 206 PRO A CA 1
ATOM 1555 C C . PRO A 1 206 ? 14.808 -0.903 2.015 1.00 93.88 206 PRO A C 1
ATOM 1557 O O . PRO A 1 206 ? 15.913 -0.608 1.556 1.00 93.88 206 PRO A O 1
ATOM 1560 N N . HIS A 1 207 ? 13.738 -0.113 1.945 1.00 93.38 207 HIS A N 1
ATOM 1561 C CA . HIS A 1 207 ? 13.687 1.219 1.335 1.00 93.38 207 HIS A CA 1
ATOM 1562 C C . HIS A 1 207 ? 14.032 1.277 -0.165 1.00 93.38 207 HIS A C 1
ATOM 1564 O O . HIS A 1 207 ? 14.382 2.337 -0.676 1.00 93.38 207 HIS A O 1
ATOM 1570 N N . CYS A 1 208 ? 13.921 0.165 -0.900 1.00 96.00 208 CYS A N 1
ATOM 1571 C CA . CYS A 1 208 ? 14.058 0.147 -2.358 1.00 96.00 208 CYS A CA 1
ATOM 1572 C C . CYS A 1 208 ? 12.681 0.223 -3.055 1.00 96.00 208 CYS A C 1
ATOM 1574 O O . CYS A 1 208 ? 11.981 -0.789 -3.104 1.00 96.00 208 CYS A O 1
ATOM 1576 N N . PRO A 1 209 ? 12.287 1.372 -3.646 1.00 96.19 209 PRO A N 1
ATOM 1577 C CA . PRO A 1 209 ? 11.019 1.526 -4.369 1.00 96.19 209 PRO A CA 1
ATOM 1578 C C . PRO A 1 209 ? 11.165 1.345 -5.889 1.00 96.19 209 PRO A C 1
ATOM 1580 O O . PRO A 1 209 ? 10.275 1.703 -6.656 1.00 96.19 209 PRO A O 1
ATOM 1583 N N . ALA A 1 210 ? 12.309 0.859 -6.371 1.00 96.38 210 ALA A N 1
ATOM 1584 C CA . ALA A 1 210 ? 12.679 0.999 -7.778 1.00 96.38 210 ALA A CA 1
ATOM 1585 C C . ALA A 1 210 ? 11.727 0.263 -8.747 1.00 96.38 210 ALA A C 1
ATOM 1587 O O . ALA A 1 210 ? 11.394 0.789 -9.808 1.00 96.38 210 ALA A O 1
ATOM 1588 N N . CYS A 1 211 ? 11.173 -0.884 -8.335 1.00 97.38 211 CYS A N 1
ATOM 1589 C CA . CYS A 1 211 ? 10.127 -1.575 -9.097 1.00 97.38 211 CYS A CA 1
ATOM 1590 C C . CYS A 1 211 ? 8.799 -0.789 -9.186 1.00 97.38 211 CYS A C 1
ATOM 1592 O O . CYS A 1 211 ? 8.035 -1.000 -10.125 1.00 97.38 211 CYS A O 1
ATOM 1594 N N . ALA A 1 212 ? 8.529 0.136 -8.257 1.00 96.69 212 ALA A N 1
ATOM 1595 C CA . ALA A 1 212 ? 7.384 1.038 -8.346 1.00 96.69 212 ALA A CA 1
ATOM 1596 C C . ALA A 1 212 ? 7.611 2.179 -9.336 1.00 96.69 212 ALA A C 1
ATOM 1598 O O . ALA A 1 212 ? 6.697 2.504 -10.089 1.00 96.69 212 ALA A O 1
ATOM 1599 N N . ARG A 1 213 ? 8.836 2.711 -9.407 1.00 94.31 213 ARG A N 1
ATOM 1600 C CA . ARG A 1 213 ? 9.202 3.771 -10.360 1.00 94.31 213 ARG A CA 1
ATOM 1601 C C . ARG A 1 213 ? 9.189 3.304 -11.814 1.00 94.31 213 ARG A C 1
ATOM 1603 O O . ARG A 1 213 ? 8.833 4.078 -12.692 1.00 94.31 213 ARG A O 1
ATOM 1610 N N . ILE A 1 214 ? 9.545 2.044 -12.070 1.00 94.06 214 ILE A N 1
ATOM 1611 C CA . ILE A 1 214 ? 9.523 1.488 -13.432 1.00 94.06 214 ILE A CA 1
ATOM 1612 C C . ILE A 1 214 ? 8.126 1.027 -13.868 1.00 94.06 214 ILE A C 1
ATOM 1614 O O . ILE A 1 214 ? 7.895 0.825 -15.051 1.00 94.06 214 ILE A O 1
ATOM 1618 N N . CYS A 1 215 ? 7.171 0.851 -12.948 1.00 95.12 215 CYS A N 1
ATOM 1619 C CA . CYS A 1 215 ? 5.855 0.331 -13.305 1.00 95.12 215 CYS A CA 1
ATOM 1620 C C . CYS A 1 215 ? 5.084 1.339 -14.187 1.00 95.12 215 CYS A C 1
ATOM 1622 O O . CYS A 1 215 ? 4.676 2.391 -13.689 1.00 95.12 215 CYS A O 1
ATOM 1624 N N . PRO A 1 216 ? 4.768 1.012 -15.458 1.00 91.06 216 PRO A N 1
ATOM 1625 C CA . PRO A 1 216 ? 4.154 1.960 -16.399 1.00 91.06 216 PRO A CA 1
ATOM 1626 C C . PRO A 1 216 ? 2.686 2.249 -16.066 1.00 91.06 216 PRO A C 1
ATOM 1628 O O . PRO A 1 216 ? 2.092 3.212 -16.550 1.00 91.06 216 PRO A O 1
ATOM 1631 N N . HIS A 1 217 ? 2.101 1.392 -15.236 1.00 93.88 217 HIS A N 1
ATOM 1632 C CA . HIS A 1 217 ? 0.751 1.515 -14.727 1.00 93.88 217 HIS A CA 1
ATOM 1633 C C . HIS A 1 217 ? 0.756 1.880 -13.255 1.00 93.88 217 HIS A C 1
ATOM 1635 O O . HIS A 1 217 ? -0.249 1.625 -12.628 1.00 93.88 217 HIS A O 1
ATOM 1641 N N . THR A 1 218 ? 1.847 2.377 -12.654 1.00 94.38 218 THR A N 1
ATOM 1642 C CA . THR A 1 218 ? 1.907 2.830 -11.242 1.00 94.38 218 THR A CA 1
ATOM 1643 C C . THR A 1 218 ? 1.260 1.842 -10.248 1.00 94.38 218 THR A C 1
ATOM 1645 O O . THR A 1 218 ? 0.637 2.241 -9.269 1.00 94.38 218 THR A O 1
ATOM 1648 N N . ALA A 1 219 ? 1.298 0.539 -10.542 1.00 96.94 219 ALA A N 1
ATOM 1649 C CA . ALA A 1 219 ? 0.500 -0.473 -9.848 1.00 96.94 219 ALA A CA 1
ATOM 1650 C C . ALA A 1 219 ? 1.216 -1.041 -8.617 1.00 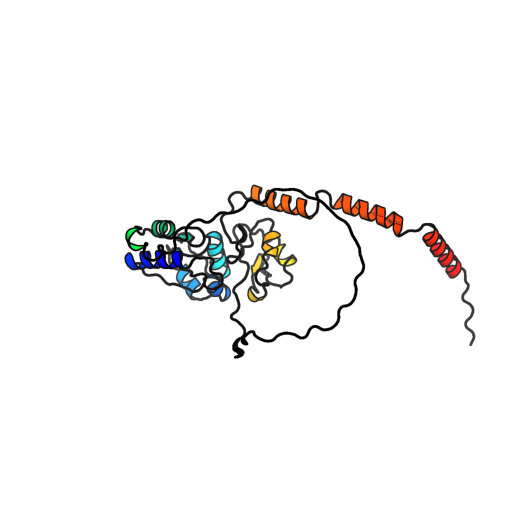96.94 219 ALA A C 1
ATOM 1652 O O . ALA A 1 219 ? 0.588 -1.647 -7.762 1.00 96.94 219 ALA A O 1
ATOM 1653 N N . ILE A 1 220 ? 2.527 -0.853 -8.505 1.00 98.12 220 ILE A N 1
ATOM 1654 C CA . ILE A 1 220 ? 3.292 -1.316 -7.349 1.00 98.12 220 ILE A CA 1
ATOM 1655 C C . ILE A 1 220 ? 3.221 -0.258 -6.249 1.00 98.12 220 ILE A C 1
ATOM 1657 O O . ILE A 1 220 ? 3.535 0.908 -6.483 1.00 98.12 220 ILE A O 1
ATOM 1661 N N . ILE A 1 221 ? 2.826 -0.682 -5.052 1.00 98.44 221 ILE A N 1
ATOM 1662 C CA . ILE A 1 221 ? 2.662 0.164 -3.872 1.00 98.44 221 ILE A CA 1
ATOM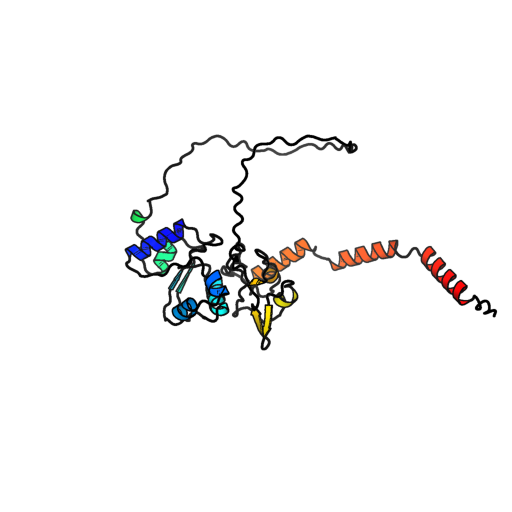 1663 C C . ILE A 1 221 ? 3.615 -0.321 -2.784 1.00 98.44 221 ILE A C 1
ATOM 1665 O O . ILE A 1 221 ? 3.667 -1.509 -2.485 1.00 98.44 221 ILE A O 1
ATOM 1669 N N . PHE A 1 222 ? 4.316 0.599 -2.136 1.00 98.06 222 PHE A N 1
ATOM 1670 C CA . PHE A 1 222 ? 5.047 0.359 -0.898 1.00 98.06 222 PHE A CA 1
ATOM 1671 C C . PHE A 1 222 ? 4.373 1.152 0.224 1.00 98.06 222 PHE A C 1
ATOM 1673 O O . PHE A 1 222 ? 4.676 2.332 0.381 1.00 98.06 222 PHE A O 1
ATOM 1680 N N . PRO A 1 223 ? 3.506 0.541 1.056 1.00 97.00 223 PRO A N 1
ATOM 1681 C CA . PRO A 1 223 ? 2.743 1.271 2.079 1.00 97.00 223 PRO A CA 1
ATOM 1682 C C . PRO A 1 223 ? 3.611 2.052 3.079 1.00 97.00 223 PRO A C 1
ATOM 1684 O O . PRO A 1 223 ? 3.137 2.995 3.713 1.00 97.00 223 PRO A O 1
ATOM 1687 N N . LYS A 1 224 ? 4.873 1.631 3.230 1.00 95.94 224 LYS A N 1
ATOM 1688 C CA . LYS A 1 224 ? 5.890 2.234 4.096 1.00 95.94 224 LYS A CA 1
ATOM 1689 C C . LYS A 1 224 ? 6.746 3.310 3.416 1.00 95.94 224 LYS A C 1
ATOM 1691 O O . LYS A 1 224 ? 7.557 3.943 4.077 1.00 95.94 224 LYS A O 1
ATOM 1696 N N . HIS A 1 225 ? 6.609 3.515 2.110 1.00 96.56 225 HIS A N 1
ATOM 1697 C CA . HIS A 1 225 ? 7.320 4.584 1.414 1.00 96.56 225 HIS A CA 1
ATOM 1698 C C . HIS A 1 225 ? 6.678 5.941 1.724 1.00 96.56 225 HIS A C 1
ATOM 1700 O O . HIS A 1 225 ? 5.507 5.994 2.100 1.00 96.56 225 HIS A O 1
ATOM 1706 N N . THR A 1 226 ? 7.429 7.031 1.575 1.00 94.81 226 THR A N 1
ATOM 1707 C CA . THR A 1 226 ? 6.986 8.407 1.881 1.00 94.81 226 THR A CA 1
ATOM 1708 C C . THR A 1 226 ? 6.529 9.192 0.652 1.00 94.81 226 THR A C 1
ATOM 1710 O O . THR A 1 226 ? 5.767 10.142 0.783 1.00 94.81 226 THR A O 1
ATOM 1713 N N . GLU A 1 227 ? 6.980 8.798 -0.537 1.00 93.88 227 GLU A N 1
ATOM 1714 C CA . GLU A 1 227 ? 6.664 9.467 -1.803 1.00 93.88 227 GLU A CA 1
ATOM 1715 C C . GLU A 1 227 ? 5.314 9.001 -2.366 1.00 93.88 227 GLU A C 1
ATOM 1717 O O . GLU A 1 227 ? 5.080 7.798 -2.527 1.00 93.88 227 GLU A O 1
ATOM 1722 N N . ALA A 1 228 ? 4.461 9.960 -2.718 1.00 93.25 228 ALA A N 1
ATOM 1723 C CA . ALA A 1 228 ? 3.247 9.741 -3.492 1.00 93.25 228 ALA A CA 1
ATOM 1724 C C . ALA A 1 228 ? 3.574 9.590 -4.992 1.00 93.25 228 ALA A C 1
ATOM 1726 O O . ALA A 1 228 ? 4.426 10.328 -5.481 1.00 93.25 228 ALA A O 1
ATOM 1727 N N . PRO A 1 229 ? 2.912 8.689 -5.749 1.00 94.44 229 PRO A N 1
ATOM 1728 C CA . PRO A 1 229 ? 1.858 7.752 -5.336 1.00 94.44 229 PRO A CA 1
ATOM 1729 C C . PRO A 1 229 ? 2.368 6.354 -4.929 1.00 94.44 229 PRO A C 1
ATOM 1731 O O . PRO A 1 229 ? 1.573 5.417 -4.791 1.00 94.44 229 PRO A O 1
ATOM 1734 N N . ILE A 1 230 ? 3.687 6.180 -4.775 1.00 96.50 230 ILE A N 1
ATOM 1735 C CA . ILE A 1 230 ? 4.326 4.898 -4.418 1.00 96.50 230 ILE A CA 1
ATOM 1736 C C . ILE A 1 230 ? 3.819 4.398 -3.063 1.00 96.50 230 ILE A C 1
ATOM 1738 O O . ILE A 1 230 ? 3.645 3.200 -2.862 1.00 96.50 230 ILE A O 1
ATOM 1742 N N . ASP A 1 231 ? 3.535 5.310 -2.143 1.00 97.00 231 ASP A N 1
ATOM 1743 C CA . ASP A 1 231 ? 2.988 5.028 -0.819 1.00 97.00 231 ASP A CA 1
ATOM 1744 C C . ASP A 1 231 ? 1.519 4.565 -0.794 1.00 97.00 231 ASP A C 1
ATOM 1746 O O . ASP A 1 231 ? 0.986 4.214 0.263 1.00 97.00 231 ASP A O 1
ATOM 1750 N N . GLY A 1 232 ? 0.866 4.540 -1.958 1.00 96.50 232 GLY A N 1
ATOM 1751 C CA . GLY A 1 232 ? -0.538 4.185 -2.114 1.00 96.50 232 GLY A CA 1
ATOM 1752 C C . GLY A 1 232 ? -1.496 5.344 -1.862 1.00 96.50 232 GLY A C 1
ATOM 1753 O O . GLY A 1 232 ? -2.693 5.102 -1.722 1.00 96.50 232 GLY A O 1
ATOM 1754 N N . SER A 1 233 ? -1.012 6.585 -1.821 1.00 96.12 233 SER A N 1
ATOM 1755 C CA . SER A 1 233 ? -1.862 7.773 -1.919 1.00 96.12 233 SER A CA 1
ATOM 1756 C C . SER A 1 233 ? -2.682 7.791 -3.227 1.00 96.12 233 SER A C 1
ATOM 1758 O O . SER A 1 233 ? -2.362 7.072 -4.187 1.00 96.12 233 SER A O 1
ATOM 1760 N N . PRO A 1 234 ? -3.792 8.558 -3.267 1.00 92.25 234 PRO A N 1
ATOM 1761 C CA . PRO A 1 234 ? -4.627 8.669 -4.457 1.00 92.25 234 PRO A CA 1
ATOM 1762 C C . PRO A 1 234 ? -3.843 9.187 -5.663 1.00 92.25 234 PRO A C 1
ATOM 1764 O O . PRO A 1 234 ? -3.066 10.133 -5.558 1.00 92.25 234 PRO A O 1
ATOM 1767 N N . ILE A 1 235 ? -4.098 8.595 -6.827 1.00 88.88 235 ILE A N 1
ATOM 1768 C CA . ILE A 1 235 ? -3.564 9.069 -8.103 1.00 88.88 235 ILE A CA 1
ATOM 1769 C C . ILE A 1 235 ? -4.622 9.999 -8.695 1.00 88.88 235 ILE A C 1
ATOM 1771 O O . ILE A 1 235 ? -5.673 9.530 -9.123 1.00 88.88 235 ILE A O 1
ATOM 1775 N N . ALA A 1 236 ? -4.376 11.309 -8.654 1.00 73.00 236 ALA A N 1
ATOM 1776 C CA . ALA A 1 236 ? -5.351 12.308 -9.097 1.00 73.00 236 ALA A CA 1
ATOM 1777 C C . ALA A 1 236 ? -5.527 12.338 -10.627 1.00 73.00 236 ALA A C 1
ATOM 1779 O O . ALA A 1 236 ? -6.639 12.535 -11.105 1.00 73.00 236 ALA A O 1
ATOM 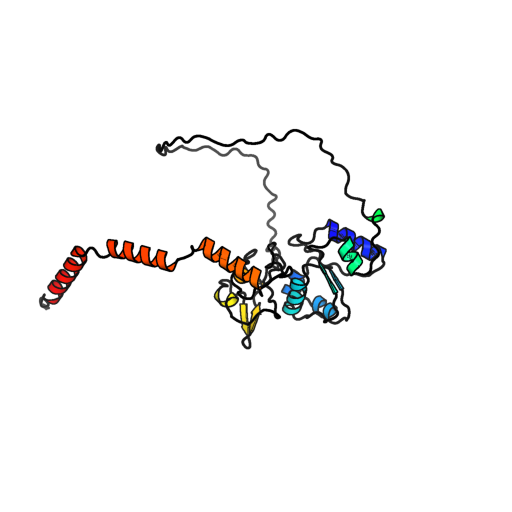1780 N N . ASP A 1 237 ? -4.446 12.127 -11.383 1.00 72.38 237 ASP A N 1
ATOM 1781 C CA . ASP A 1 237 ? -4.453 12.105 -12.847 1.00 72.38 237 ASP A CA 1
ATOM 1782 C C . ASP A 1 237 ? -3.360 11.151 -13.358 1.00 72.38 237 ASP A C 1
ATOM 1784 O O . ASP A 1 237 ? -2.160 11.407 -13.231 1.00 72.38 237 ASP A O 1
ATOM 1788 N N . GLU A 1 238 ? -3.785 10.017 -13.919 1.00 65.81 238 GLU A N 1
ATOM 1789 C CA . GLU A 1 238 ? -2.882 8.989 -14.439 1.00 65.81 238 GLU A CA 1
ATOM 1790 C C . GLU A 1 238 ? -2.032 9.485 -15.619 1.00 65.81 238 GLU A C 1
ATOM 1792 O O . GLU A 1 238 ? -0.865 9.099 -15.746 1.00 65.81 238 GLU A O 1
ATOM 1797 N N . GLU A 1 239 ? -2.585 10.342 -16.477 1.00 67.50 239 GLU A N 1
ATOM 1798 C CA . GLU A 1 239 ? -1.870 10.897 -17.626 1.00 67.50 239 GLU A CA 1
ATOM 1799 C C . GLU A 1 239 ? -0.823 11.910 -17.163 1.00 67.50 239 GLU A C 1
ATOM 1801 O O . GLU A 1 239 ? 0.313 11.889 -17.649 1.00 67.50 239 GLU A O 1
ATOM 1806 N N . ALA A 1 240 ? -1.151 12.730 -16.163 1.00 72.31 240 ALA A N 1
ATOM 1807 C CA . ALA A 1 240 ? -0.201 13.655 -15.556 1.00 72.31 240 ALA A CA 1
ATOM 1808 C C . ALA A 1 240 ? 0.964 12.933 -14.863 1.00 72.31 240 ALA A C 1
ATOM 1810 O O . ALA A 1 240 ? 2.109 13.381 -14.995 1.00 72.31 240 ALA A O 1
ATOM 1811 N N . GLU A 1 241 ? 0.708 11.814 -14.176 1.00 72.88 241 GLU A N 1
ATOM 1812 C CA . GLU A 1 241 ? 1.761 11.021 -13.526 1.00 72.88 241 GLU A CA 1
ATOM 1813 C C . GLU A 1 241 ? 2.667 10.322 -14.545 1.00 72.88 241 GLU A C 1
ATOM 1815 O O . GLU A 1 241 ? 3.894 10.414 -14.452 1.00 72.88 241 GLU A O 1
ATOM 1820 N N . LYS A 1 242 ? 2.097 9.722 -15.599 1.00 70.88 242 LYS A N 1
ATOM 1821 C CA . LYS A 1 242 ? 2.885 9.182 -16.723 1.00 70.88 242 LYS A CA 1
ATOM 1822 C C . LYS A 1 242 ? 3.718 10.269 -17.401 1.00 70.88 242 LYS A C 1
ATOM 1824 O O . LYS A 1 242 ? 4.883 10.047 -17.739 1.00 70.88 242 LYS A O 1
ATOM 1829 N N . ALA A 1 243 ? 3.147 11.459 -17.580 1.00 73.31 243 ALA A N 1
ATOM 1830 C CA . ALA A 1 243 ? 3.851 12.593 -18.159 1.00 73.31 243 ALA A CA 1
ATOM 1831 C C . ALA A 1 243 ? 4.969 13.114 -17.239 1.00 73.31 243 ALA A C 1
ATOM 1833 O O . ALA A 1 243 ? 6.027 13.485 -17.746 1.00 73.31 243 ALA A O 1
ATOM 1834 N N . ARG A 1 244 ? 4.781 13.119 -15.909 1.00 78.25 244 ARG A N 1
ATOM 1835 C CA . ARG A 1 244 ? 5.837 13.439 -14.930 1.00 78.25 244 ARG A CA 1
ATOM 1836 C C . ARG A 1 244 ? 6.990 12.447 -15.012 1.00 78.25 244 ARG A C 1
ATOM 1838 O O . ARG A 1 244 ? 8.108 12.882 -15.270 1.00 78.25 244 ARG A O 1
ATOM 1845 N N . ALA A 1 245 ? 6.707 11.150 -14.896 1.00 73.81 245 ALA A N 1
ATOM 1846 C CA . ALA A 1 245 ? 7.730 10.106 -14.949 1.00 73.81 245 ALA A CA 1
ATOM 1847 C C . ALA A 1 245 ? 8.531 10.161 -16.261 1.00 73.81 245 ALA A C 1
ATOM 1849 O O . ALA A 1 245 ? 9.758 10.069 -16.261 1.00 73.81 245 ALA A O 1
ATOM 1850 N N . ARG A 1 246 ? 7.852 10.400 -17.394 1.00 73.69 246 ARG A N 1
ATOM 1851 C CA . ARG A 1 246 ? 8.517 10.589 -18.691 1.00 73.69 246 ARG A CA 1
ATOM 1852 C C . ARG A 1 246 ? 9.395 11.843 -18.726 1.00 73.69 246 ARG A C 1
ATOM 1854 O O . ARG A 1 246 ? 10.477 11.794 -19.303 1.00 73.69 246 ARG A O 1
ATOM 1861 N N . ARG A 1 247 ? 8.943 12.966 -18.153 1.00 77.19 247 ARG A N 1
ATOM 1862 C CA . ARG A 1 247 ? 9.738 14.205 -18.086 1.00 77.19 247 ARG A CA 1
ATOM 1863 C C . ARG A 1 247 ? 10.999 14.017 -17.249 1.00 77.19 247 ARG A C 1
ATOM 1865 O O . ARG A 1 247 ? 12.067 14.368 -17.728 1.00 77.19 247 ARG A O 1
ATOM 1872 N N . GLU A 1 248 ? 10.877 13.419 -16.070 1.00 76.62 248 GLU A N 1
ATOM 1873 C CA . GLU A 1 248 ? 12.009 13.156 -15.174 1.00 76.62 248 GLU A CA 1
ATOM 1874 C C . GLU A 1 248 ? 13.032 12.212 -15.822 1.00 76.62 248 GLU A C 1
ATOM 1876 O O . GLU A 1 248 ? 14.234 12.475 -15.804 1.00 76.62 248 GLU A O 1
ATOM 1881 N N . LEU A 1 249 ? 12.559 11.163 -16.503 1.00 73.06 249 LEU A N 1
ATOM 1882 C CA . LEU A 1 249 ? 13.428 10.271 -17.268 1.00 73.06 249 LEU A CA 1
ATOM 1883 C C . LEU A 1 249 ? 14.168 11.010 -18.397 1.00 73.06 249 LEU A C 1
ATOM 1885 O O . LEU A 1 249 ? 15.367 10.806 -18.584 1.00 73.06 249 LEU A O 1
ATOM 1889 N N . ASN A 1 250 ? 13.471 11.883 -19.132 1.00 76.62 250 ASN A N 1
ATOM 1890 C CA . ASN A 1 250 ? 14.066 12.689 -20.202 1.00 76.62 250 ASN A CA 1
ATOM 1891 C C . ASN A 1 250 ? 15.073 13.724 -19.674 1.00 76.62 250 ASN A C 1
ATOM 1893 O O . ASN A 1 250 ? 16.033 14.048 -20.370 1.00 76.62 250 ASN A O 1
ATOM 1897 N N . GLU A 1 251 ? 14.857 14.258 -18.472 1.00 78.62 251 GLU A N 1
ATOM 1898 C CA . GLU A 1 251 ? 15.780 15.185 -17.814 1.00 78.62 251 GLU A CA 1
ATOM 1899 C C . GLU A 1 251 ? 17.059 14.467 -17.367 1.00 78.62 251 GLU A C 1
ATOM 1901 O O . GLU A 1 251 ? 18.161 14.950 -17.626 1.00 78.62 251 GLU A O 1
ATOM 1906 N N . LEU A 1 252 ? 16.924 13.271 -16.784 1.00 72.88 252 LEU A N 1
ATOM 1907 C CA . LEU A 1 252 ? 18.052 12.462 -16.318 1.00 72.88 252 LEU A CA 1
ATOM 1908 C C . LEU A 1 252 ? 18.897 11.882 -17.458 1.00 72.88 252 LEU A C 1
ATOM 1910 O O . LEU A 1 252 ? 20.124 11.859 -17.365 1.00 72.88 252 LEU A O 1
ATOM 1914 N N . LEU A 1 253 ? 18.262 11.380 -18.519 1.00 71.50 253 LEU A N 1
ATOM 1915 C CA . LEU A 1 253 ? 18.969 10.738 -19.630 1.00 71.50 253 LEU A CA 1
ATOM 1916 C C . LEU A 1 253 ? 19.360 11.715 -20.753 1.00 71.50 253 LEU A C 1
ATOM 1918 O O . LEU A 1 253 ? 20.165 11.367 -21.619 1.00 71.50 253 LEU A O 1
ATOM 1922 N N . GLY A 1 254 ? 18.830 12.941 -20.725 1.00 65.00 254 GLY A N 1
ATOM 1923 C CA . GLY A 1 254 ? 18.908 13.886 -21.831 1.00 65.00 254 GLY A CA 1
ATOM 1924 C C . GLY A 1 254 ? 17.926 13.527 -22.951 1.00 65.00 254 GLY A C 1
ATOM 1925 O O . GLY A 1 254 ? 17.615 12.364 -23.196 1.00 65.00 254 GLY A O 1
ATOM 1926 N N . GLN A 1 255 ? 17.429 14.544 -23.659 1.00 66.19 255 GLN A N 1
ATOM 1927 C CA . GLN A 1 255 ? 16.361 14.389 -24.659 1.00 66.19 255 GLN A CA 1
ATOM 1928 C C . GLN A 1 255 ? 16.752 13.558 -25.891 1.00 66.19 255 GLN A C 1
ATOM 1930 O O . GLN A 1 255 ? 15.874 13.174 -26.658 1.00 66.19 255 GLN A O 1
ATOM 1935 N N . ASP A 1 256 ? 18.043 13.287 -26.089 1.00 73.94 256 ASP A N 1
ATOM 1936 C CA . ASP A 1 256 ? 18.534 12.568 -27.260 1.00 73.94 256 ASP A CA 1
ATOM 1937 C C . ASP A 1 256 ? 19.747 11.694 -26.910 1.00 73.94 256 ASP A C 1
ATOM 1939 O O . ASP A 1 256 ? 20.897 11.959 -27.281 1.00 73.94 256 ASP A O 1
ATOM 1943 N N . ILE A 1 257 ? 19.484 10.641 -26.128 1.00 71.75 257 ILE A N 1
ATOM 1944 C CA . ILE A 1 257 ? 20.465 9.589 -25.824 1.00 71.75 257 ILE A CA 1
ATOM 1945 C C . ILE A 1 257 ? 21.035 9.022 -27.124 1.00 71.75 257 ILE A C 1
ATOM 1947 O O . ILE A 1 257 ? 22.229 8.738 -27.195 1.00 71.75 257 ILE A O 1
ATOM 1951 N N . ASP A 1 258 ? 20.208 8.882 -28.159 1.00 78.50 258 ASP A N 1
ATOM 1952 C CA . ASP A 1 258 ? 20.614 8.317 -29.439 1.00 78.50 258 ASP A CA 1
ATOM 1953 C C . ASP A 1 258 ? 21.616 9.220 -30.156 1.00 78.50 258 ASP A C 1
ATOM 1955 O O . ASP A 1 258 ? 22.661 8.732 -30.592 1.00 78.50 258 ASP A O 1
ATOM 1959 N N . ALA A 1 259 ? 21.394 10.535 -30.197 1.00 79.50 259 ALA A N 1
ATOM 1960 C CA . ALA A 1 259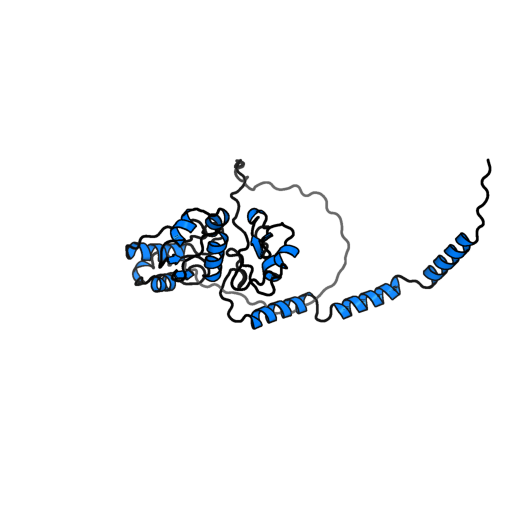 ? 22.384 11.478 -30.707 1.00 79.50 259 ALA A CA 1
ATOM 1961 C C . ALA A 1 259 ? 23.647 11.510 -29.843 1.00 79.50 259 ALA A C 1
ATOM 1963 O O . ALA A 1 259 ? 24.752 11.559 -30.386 1.00 79.50 259 ALA A O 1
ATOM 1964 N N . ALA A 1 260 ? 23.527 11.430 -28.514 1.00 77.25 260 ALA A N 1
ATOM 1965 C CA . ALA A 1 260 ? 24.682 11.385 -27.618 1.00 77.25 260 ALA A CA 1
ATOM 1966 C C . ALA A 1 260 ? 25.519 10.103 -27.814 1.00 77.25 260 ALA A C 1
ATOM 1968 O O . ALA A 1 260 ? 26.754 10.153 -27.871 1.00 77.25 260 ALA A O 1
ATOM 1969 N N . LEU A 1 261 ? 24.866 8.948 -27.977 1.00 80.12 261 LEU A N 1
ATOM 1970 C CA . LEU A 1 261 ? 25.502 7.667 -28.279 1.00 80.12 261 LEU A CA 1
ATOM 1971 C C . LEU A 1 261 ? 26.084 7.651 -29.693 1.00 80.12 261 LEU A C 1
ATOM 1973 O O . LEU A 1 261 ? 27.200 7.160 -29.876 1.00 80.12 261 LEU A O 1
ATOM 1977 N N . ALA A 1 262 ? 25.385 8.209 -30.682 1.00 83.56 262 ALA A N 1
ATOM 1978 C CA . ALA A 1 262 ? 25.875 8.353 -32.048 1.00 83.56 262 ALA A CA 1
ATOM 1979 C C . ALA A 1 262 ? 27.109 9.261 -32.096 1.00 83.56 262 ALA A C 1
ATOM 1981 O O . ALA A 1 262 ? 28.111 8.904 -32.711 1.00 83.56 262 ALA A O 1
ATOM 1982 N N . GLU A 1 263 ? 27.098 10.384 -31.380 1.00 83.56 263 GLU A N 1
ATOM 1983 C CA . GLU A 1 263 ? 28.240 11.287 -31.263 1.00 83.56 263 GLU A CA 1
ATOM 1984 C C . GLU A 1 263 ? 29.428 10.613 -30.573 1.00 83.56 263 GLU A C 1
ATOM 1986 O O . GLU A 1 263 ? 30.559 10.687 -31.059 1.00 83.56 263 GLU A O 1
ATOM 1991 N N . ARG A 1 264 ? 29.187 9.872 -29.485 1.00 80.94 264 ARG A N 1
ATOM 1992 C CA . ARG A 1 264 ? 30.232 9.075 -28.834 1.00 80.94 264 ARG A CA 1
ATOM 1993 C C . ARG A 1 264 ? 30.794 8.012 -29.775 1.00 80.94 264 ARG A C 1
ATOM 1995 O O . ARG A 1 264 ? 32.010 7.839 -29.805 1.00 80.94 264 ARG A O 1
ATOM 2002 N N . ARG A 1 265 ? 29.951 7.334 -30.563 1.00 80.56 265 ARG A N 1
ATOM 2003 C CA . ARG A 1 265 ? 30.382 6.374 -31.594 1.00 80.56 265 ARG A CA 1
ATOM 2004 C C . ARG A 1 265 ? 31.201 7.058 -32.686 1.00 80.56 265 ARG A C 1
ATOM 2006 O O . ARG A 1 265 ? 32.236 6.514 -33.044 1.00 80.56 265 ARG A O 1
ATOM 2013 N N . ARG A 1 266 ? 30.827 8.257 -33.150 1.00 79.94 266 ARG A N 1
ATOM 2014 C CA . ARG A 1 266 ? 31.623 9.053 -34.108 1.00 79.94 266 ARG A CA 1
ATOM 2015 C C . ARG A 1 266 ? 32.999 9.408 -33.542 1.00 79.94 266 ARG A C 1
ATOM 2017 O O . ARG A 1 266 ? 34.011 9.150 -34.186 1.00 79.94 266 ARG A O 1
ATOM 2024 N N . ARG A 1 267 ? 33.055 9.923 -32.309 1.00 79.44 267 ARG A N 1
ATOM 2025 C CA . ARG A 1 267 ? 34.316 10.256 -31.616 1.00 79.44 267 ARG A CA 1
ATOM 2026 C C . ARG A 1 267 ? 35.183 9.029 -31.341 1.00 79.44 267 ARG A C 1
ATOM 2028 O O . ARG A 1 267 ? 36.403 9.113 -31.433 1.00 79.44 267 ARG A O 1
ATOM 2035 N N . ALA A 1 268 ? 34.568 7.903 -30.983 1.00 73.19 268 ALA A N 1
ATOM 2036 C CA . ALA A 1 268 ? 35.264 6.644 -30.749 1.00 73.19 268 ALA A CA 1
ATOM 2037 C C . ALA A 1 268 ? 35.766 6.027 -32.061 1.00 73.19 268 ALA A C 1
ATOM 2039 O O . ALA A 1 268 ? 36.910 5.597 -32.108 1.00 73.19 268 ALA A O 1
ATOM 2040 N N . ALA A 1 269 ? 34.977 6.053 -33.137 1.00 69.62 269 ALA A N 1
ATOM 2041 C CA . ALA A 1 269 ? 35.400 5.618 -34.468 1.00 69.62 269 ALA A CA 1
ATOM 2042 C C . ALA A 1 269 ? 36.595 6.441 -34.974 1.00 69.62 269 ALA A C 1
ATOM 2044 O O . ALA A 1 269 ? 37.549 5.869 -35.490 1.00 69.62 269 ALA A O 1
ATOM 2045 N N . ALA A 1 270 ? 36.599 7.754 -34.719 1.00 65.31 270 ALA A N 1
ATOM 2046 C CA . ALA A 1 270 ? 37.731 8.631 -35.016 1.00 65.31 270 ALA A CA 1
ATOM 2047 C C . ALA A 1 270 ? 38.990 8.351 -34.163 1.00 65.31 270 ALA A C 1
ATOM 2049 O O . ALA A 1 270 ? 40.068 8.825 -34.504 1.00 65.31 270 ALA A O 1
ATOM 2050 N N . ARG A 1 271 ? 38.870 7.611 -33.049 1.00 62.47 271 ARG A N 1
ATOM 2051 C CA . ARG A 1 271 ? 39.970 7.324 -32.105 1.00 62.47 271 ARG A CA 1
ATOM 2052 C C . ARG A 1 271 ? 40.439 5.865 -32.094 1.00 62.47 271 ARG A C 1
ATOM 2054 O O . ARG A 1 271 ? 41.579 5.615 -31.720 1.00 62.47 271 ARG A O 1
ATOM 2061 N N . LEU A 1 272 ? 39.578 4.910 -32.445 1.00 60.41 272 LEU A N 1
ATOM 2062 C CA . LEU A 1 272 ? 39.839 3.468 -32.317 1.00 60.41 272 LEU A CA 1
ATOM 2063 C C . LEU A 1 272 ? 40.386 2.831 -33.598 1.00 60.41 272 LEU A C 1
ATOM 2065 O O . LEU A 1 272 ? 41.050 1.802 -33.516 1.00 60.41 272 LEU A O 1
ATOM 2069 N N . LEU A 1 273 ? 40.146 3.434 -34.764 1.00 63.59 273 LEU A N 1
ATOM 2070 C CA . LEU A 1 273 ? 40.706 2.979 -36.034 1.00 63.59 273 LEU A CA 1
ATOM 2071 C C . LEU A 1 273 ? 41.670 4.037 -36.557 1.00 63.59 273 LEU A C 1
ATOM 2073 O O . LEU A 1 273 ? 41.348 4.815 -37.451 1.00 63.59 273 LEU A O 1
ATOM 2077 N N . ASP A 1 274 ? 42.868 4.054 -35.979 1.00 69.94 274 ASP A N 1
ATOM 2078 C CA . ASP A 1 274 ? 44.017 4.641 -36.658 1.00 69.94 274 ASP A CA 1
ATOM 2079 C C . ASP A 1 274 ? 44.192 3.869 -37.973 1.00 69.94 274 ASP A C 1
ATOM 2081 O O . ASP A 1 274 ? 44.523 2.678 -37.977 1.00 69.94 274 ASP A O 1
ATOM 2085 N N . ALA A 1 275 ? 43.860 4.529 -39.083 1.00 70.31 275 ALA A N 1
ATOM 2086 C CA . ALA A 1 275 ? 43.838 3.926 -40.409 1.00 70.31 275 ALA A CA 1
ATOM 2087 C C . ALA A 1 275 ? 45.193 3.300 -40.766 1.00 70.31 275 ALA A C 1
ATOM 2089 O O . ALA A 1 275 ? 45.238 2.302 -41.489 1.00 70.31 275 ALA A O 1
ATOM 2090 N N . ASP A 1 276 ? 46.281 3.830 -40.209 1.00 74.75 276 ASP A N 1
ATOM 2091 C CA . ASP A 1 276 ? 47.626 3.325 -40.441 1.00 74.75 276 ASP A CA 1
ATOM 2092 C C . ASP A 1 276 ? 47.902 2.073 -39.610 1.00 74.75 276 ASP A C 1
ATOM 2094 O O . ASP A 1 276 ? 48.457 1.106 -40.134 1.00 74.75 276 ASP A O 1
ATOM 2098 N N . LYS A 1 277 ? 47.414 2.003 -38.365 1.00 77.25 277 LYS A N 1
ATOM 2099 C CA . LYS A 1 277 ? 47.464 0.764 -37.566 1.00 77.25 277 LYS A CA 1
ATOM 2100 C C . LYS A 1 277 ? 46.596 -0.337 -38.159 1.00 77.25 277 LYS A C 1
ATOM 2102 O O . LYS A 1 277 ? 47.007 -1.495 -38.152 1.00 77.25 277 LYS A O 1
ATOM 2107 N N . LEU A 1 278 ? 45.429 0.005 -38.708 1.00 75.75 278 LEU A N 1
ATOM 2108 C CA . LEU A 1 278 ? 44.565 -0.963 -39.384 1.00 75.75 278 LEU A CA 1
ATOM 2109 C C . LEU A 1 278 ? 45.238 -1.510 -40.652 1.00 75.75 278 LEU A C 1
ATOM 2111 O O . LEU A 1 278 ? 45.267 -2.723 -40.852 1.00 75.75 278 LEU A O 1
ATOM 2115 N N . ARG A 1 279 ? 45.850 -0.642 -41.468 1.00 79.88 279 ARG A N 1
ATOM 2116 C CA . ARG A 1 279 ? 46.646 -1.063 -42.634 1.00 79.88 279 ARG A CA 1
ATOM 2117 C C . ARG A 1 279 ? 47.847 -1.912 -42.239 1.00 79.88 279 ARG A C 1
ATOM 2119 O O . ARG A 1 279 ? 48.103 -2.926 -42.885 1.00 79.88 279 ARG A O 1
ATOM 2126 N N . LEU A 1 280 ? 48.558 -1.532 -41.178 1.00 82.50 280 LEU A N 1
ATOM 2127 C CA . LEU A 1 280 ? 49.699 -2.287 -40.668 1.00 82.50 280 LEU A CA 1
ATOM 2128 C C . LEU A 1 280 ? 49.273 -3.691 -40.227 1.00 82.50 280 LEU A C 1
ATOM 2130 O O . LEU A 1 280 ? 49.899 -4.665 -40.640 1.00 82.50 280 LEU A O 1
ATOM 2134 N N . ALA A 1 281 ? 48.170 -3.798 -39.483 1.00 78.88 281 ALA A N 1
ATOM 2135 C CA . ALA A 1 281 ? 47.609 -5.071 -39.039 1.00 78.88 281 ALA A CA 1
ATOM 2136 C C . ALA A 1 281 ? 47.143 -5.950 -40.215 1.00 78.88 281 ALA A C 1
ATOM 2138 O O . ALA A 1 281 ? 47.371 -7.160 -40.214 1.00 78.88 281 ALA A O 1
ATOM 2139 N N . MET A 1 282 ? 46.535 -5.360 -41.252 1.00 81.69 282 MET A N 1
ATOM 2140 C CA . MET A 1 282 ? 46.144 -6.086 -42.467 1.00 81.69 282 MET A CA 1
ATOM 2141 C C . MET A 1 282 ? 47.364 -6.591 -43.251 1.00 81.69 282 MET A C 1
ATOM 2143 O O . MET A 1 282 ? 47.408 -7.761 -43.627 1.00 81.69 282 MET A O 1
ATOM 2147 N N . ALA A 1 283 ? 48.388 -5.753 -43.427 1.00 84.81 283 ALA A N 1
ATOM 2148 C CA . ALA A 1 283 ? 49.631 -6.137 -44.093 1.00 84.81 283 ALA A CA 1
ATOM 2149 C C . ALA A 1 283 ? 50.404 -7.209 -43.304 1.00 84.81 283 ALA A C 1
ATOM 2151 O O . ALA A 1 283 ? 50.999 -8.116 -43.883 1.00 84.81 283 ALA A O 1
ATOM 2152 N N . GLU A 1 284 ? 50.401 -7.135 -41.973 1.00 85.00 284 GLU A N 1
ATOM 2153 C CA . GLU A 1 284 ? 51.001 -8.150 -41.106 1.00 85.00 284 GLU A CA 1
ATOM 2154 C C . GLU A 1 284 ? 50.260 -9.488 -41.200 1.00 85.00 284 GLU A C 1
ATOM 2156 O O . GLU A 1 284 ? 50.897 -10.532 -41.345 1.00 85.00 284 GLU A O 1
ATOM 2161 N N . ARG A 1 285 ? 48.924 -9.460 -41.263 1.00 81.06 285 ARG A N 1
ATOM 2162 C CA . ARG A 1 285 ? 48.095 -10.648 -41.504 1.00 81.06 285 ARG A CA 1
ATOM 2163 C C . ARG A 1 285 ? 48.370 -11.288 -42.867 1.00 81.06 285 ARG A C 1
ATOM 2165 O O . ARG A 1 285 ? 48.486 -12.511 -4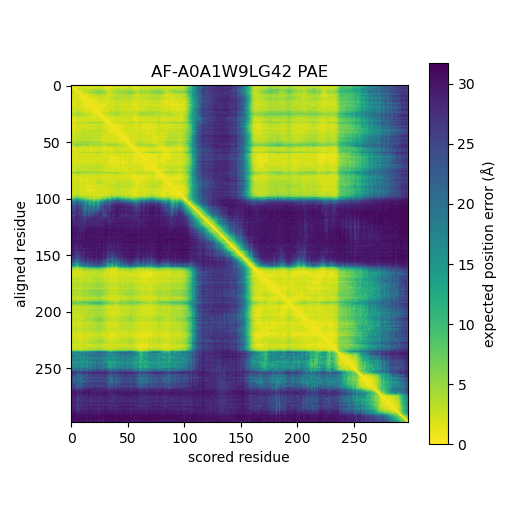2.943 1.00 81.06 285 ARG A O 1
ATOM 2172 N N . GLU A 1 286 ? 48.520 -10.500 -43.929 1.00 84.62 286 GLU A N 1
ATOM 2173 C CA . GLU A 1 286 ? 48.887 -11.009 -45.260 1.00 84.62 286 GLU A CA 1
ATOM 2174 C C . GLU A 1 286 ? 50.299 -11.603 -45.286 1.00 84.62 286 GLU A C 1
ATOM 2176 O O . GLU A 1 286 ? 50.509 -12.666 -45.870 1.00 84.62 286 GLU A O 1
ATOM 2181 N N . ARG A 1 287 ? 51.264 -10.972 -44.604 1.00 80.75 287 ARG A N 1
ATOM 2182 C CA . ARG A 1 287 ? 52.630 -11.501 -44.460 1.00 80.75 287 ARG A CA 1
ATOM 2183 C C . ARG A 1 287 ? 52.660 -12.824 -43.697 1.00 80.75 287 ARG A C 1
ATOM 2185 O O . ARG A 1 287 ? 53.340 -13.748 -44.134 1.00 80.75 287 ARG A O 1
ATOM 2192 N N . CYS A 1 288 ? 51.905 -12.944 -42.605 1.00 75.12 288 CYS A N 1
ATOM 2193 C CA . CYS A 1 288 ? 51.766 -14.206 -41.873 1.00 75.12 288 CYS A CA 1
ATOM 2194 C C . CYS A 1 288 ? 51.059 -15.283 -42.706 1.00 75.12 288 CYS A C 1
ATOM 2196 O O . CYS A 1 288 ? 51.462 -16.439 -42.656 1.00 75.12 288 CYS A O 1
ATOM 2198 N N . SER A 1 289 ? 50.074 -14.908 -43.527 1.00 72.00 289 SER A N 1
ATOM 2199 C CA . SER A 1 289 ? 49.351 -15.841 -44.409 1.00 72.00 289 SER A CA 1
ATOM 2200 C C . SER A 1 289 ? 50.182 -16.315 -45.610 1.00 72.00 289 SER A C 1
ATOM 2202 O O . SER A 1 289 ? 49.867 -17.339 -46.207 1.00 72.00 289 SER A O 1
ATOM 2204 N N . ARG A 1 290 ? 51.236 -15.574 -45.981 1.00 70.75 290 ARG A N 1
ATOM 2205 C CA . ARG A 1 290 ? 52.153 -15.903 -47.087 1.00 70.75 290 ARG A CA 1
ATOM 2206 C C . ARG A 1 290 ? 53.435 -16.610 -46.644 1.00 70.75 290 ARG A C 1
ATOM 2208 O O . ARG A 1 290 ? 54.196 -17.022 -47.514 1.00 70.75 290 ARG A O 1
ATOM 2215 N N . LYS A 1 291 ? 53.698 -16.764 -45.339 1.00 62.66 291 LYS A N 1
ATOM 2216 C CA . LYS A 1 291 ? 54.791 -17.626 -44.863 1.00 62.66 291 LYS A CA 1
ATOM 2217 C C . LYS A 1 291 ? 54.391 -19.089 -45.105 1.00 62.66 291 LYS A C 1
ATOM 2219 O O . LYS A 1 291 ? 53.442 -19.547 -44.471 1.00 62.66 291 LYS A O 1
ATOM 2224 N N . PRO A 1 292 ? 55.088 -19.841 -45.975 1.00 56.72 292 PRO A N 1
ATOM 2225 C CA . PRO A 1 292 ? 54.943 -21.289 -45.994 1.00 56.72 292 PRO A CA 1
ATOM 2226 C C . PRO A 1 292 ? 55.416 -21.809 -44.635 1.00 56.72 292 PRO A C 1
ATOM 2228 O O . PRO A 1 292 ? 56.400 -21.298 -44.095 1.00 56.72 292 PRO A O 1
ATOM 2231 N N . GLY A 1 293 ? 54.710 -22.790 -44.071 1.00 55.88 293 GLY A N 1
ATOM 2232 C CA . GLY A 1 293 ? 55.142 -23.453 -42.846 1.00 55.88 293 GLY A CA 1
ATOM 2233 C C . GLY A 1 293 ? 56.584 -23.926 -43.003 1.00 55.88 293 GLY A C 1
ATOM 2234 O O . GLY A 1 293 ? 56.860 -24.795 -43.828 1.00 55.88 293 GLY A O 1
ATOM 2235 N N . ALA A 1 294 ? 57.501 -23.324 -42.244 1.00 49.16 294 ALA A N 1
ATOM 2236 C CA . ALA A 1 294 ? 58.853 -23.832 -42.107 1.00 49.16 294 ALA A CA 1
ATOM 2237 C C . ALA A 1 294 ? 58.761 -25.139 -41.314 1.00 49.16 294 ALA A C 1
ATOM 2239 O O . ALA A 1 294 ? 58.670 -25.133 -40.092 1.00 49.16 294 ALA A O 1
ATOM 2240 N N . GLU A 1 295 ? 58.652 -26.217 -42.087 1.00 49.03 295 GLU A N 1
ATOM 2241 C CA . GLU A 1 295 ? 59.242 -27.533 -41.879 1.00 49.03 295 GLU A CA 1
ATOM 2242 C C . GLU A 1 295 ? 59.209 -28.081 -40.450 1.00 49.03 295 GLU A C 1
ATOM 2244 O O . GLU A 1 295 ? 60.002 -27.715 -39.583 1.00 49.03 295 GLU A O 1
ATOM 2249 N N . GLY A 1 296 ? 58.372 -29.106 -40.269 1.00 52.72 296 GLY A N 1
ATOM 2250 C CA . GLY A 1 296 ? 58.719 -30.175 -39.350 1.00 52.72 296 GLY A CA 1
ATOM 2251 C C . GLY A 1 296 ? 60.109 -30.717 -39.688 1.00 52.72 296 GLY A C 1
ATOM 2252 O O . GLY A 1 296 ? 60.437 -30.952 -40.852 1.00 52.72 296 GLY A O 1
ATOM 2253 N N . ARG A 1 297 ? 60.917 -30.929 -38.655 1.00 46.88 297 ARG A N 1
ATOM 2254 C CA . ARG A 1 297 ? 62.122 -31.743 -38.729 1.00 46.88 297 ARG A CA 1
ATOM 2255 C C . ARG A 1 297 ? 62.190 -32.553 -37.436 1.00 46.88 297 ARG A C 1
ATOM 2257 O O . ARG A 1 297 ? 62.408 -31.986 -36.371 1.00 46.88 297 ARG A O 1
ATOM 2264 N N . THR A 1 298 ? 61.799 -33.819 -37.602 1.00 43.59 298 THR A N 1
ATOM 2265 C CA . THR A 1 298 ? 62.289 -35.049 -36.946 1.00 43.59 298 THR A CA 1
ATOM 2266 C C . THR A 1 298 ? 63.140 -34.893 -35.699 1.00 43.59 298 THR A C 1
ATOM 2268 O O . THR A 1 298 ? 64.212 -34.257 -35.824 1.00 43.59 298 THR A O 1
#